Protein 6NOK (pdb70)

Nearest PDB structures (foldseek):
  6dke-assembly1_A  TM=9.779E-01  e=5.128E-57  Streptococcus pneumoniae
  3lup-assembly1_A  TM=9.659E-01  e=1.316E-41  Streptococcus agalactiae 2603V/R
  7scl-assembly1_A  TM=9.215E-01  e=1.596E-30  Staphylococcus aureus
  7sg3-assembly1_A  TM=8.809E-01  e=1.501E-29  Staphylococcus aureus
  6mh9-assembly1_A  TM=8.772E-01  e=8.058E-29  Staphylococcus aureus

Organism: Streptococcus pneumoniae (strain ATCC BAA-255 / R6) (NCBI:txid171101)

Solvent-accessible surface area: 12599 Å² total; per-residue (Å²): 174,35,133,14,94,9,0,0,0,0,0,37,5,9,88,24,35,78,82,0,106,156,58,62,50,31,55,48,2,60,3,22,0,61,8,63,57,107,113,36,21,64,75,134,80,6,44,35,158,74,0,18,135,60,18,77,156,23,100,111,38,2,102,35,57,84,3,48,59,67,116,0,52,117,26,0,49,57,9,64,122,116,44,33,50,36,0,0,0,0,2,12,0,44,22,20,11,39,0,32,127,48,0,56,141,1,35,138,86,15,160,66,11,70,13,12,9,38,34,1,39,2,8,7,3,0,0,2,12,0,0,10,10,0,5,53,2,12,83,119,36,22,60,14,66,42,1,66,95,46,1,58,64,1,21,80,122,19,9,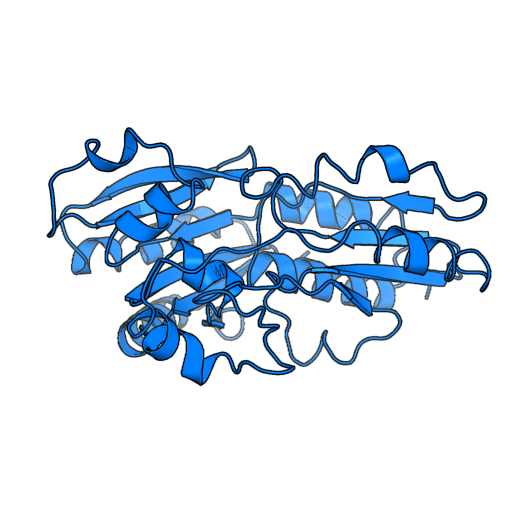6,6,6,9,2,66,70,26,54,33,1,26,129,13,57,73,6,80,121,50,12,50,67,60,24,52,54,154,78,10,22,4,0,0,44,12,19,126,122,0,59,14,72,53,99,53,92,6,148,59,78,174,126,0,3,85,63,0,2,58,2,0,67,126,48,13,83,103,45,103,15,57,0,3,0,1,23,0,87,14,87,155,43,0,62,74,0,56,84,67,0,65,121,102,60,31,35,113,33,9,38,64,3,60,11,14,0,14,25,0,3,24,8,3,45,17,0,4,1,0,0,17,0,6,67,74

InterPro domains:
  IPR003797 DegV [PF02645] (2-280)
  IPR003797 DegV [PS51482] (3-280)
  IPR003797 DegV [TIGR00762] (4-279)
  IPR043168 DegV, C-terminal domain [G3DSA:3.30.1180.10] (156-281)
  IPR050270 DegV domain-containing [PTHR33434] (1-281)

Secondary structure (DSSP, 8-state):
--S--EEEEEETTB---TTGGG-TTEEEE---EEETTEEE-BTTTB-GGGHHHHHHH-SS--EE----HHHHHHHHHHHHHTT--EEEEE-S-TTT-SHHHHHGGGGG-STT-EEE-------HHHHHHHHHHHHHHHHTT--HHHHHHHHHHHHHT-EEEEE-S-THHHHHHTSS-THHHHSS-SSS---EEEE-TTS-EEEEE--S-HHHHHHHHHHHHHHHTSSS-EEEEEEEES-HHHHHHHHHHHHHHT-GGGEEEEE--HHHHHHH-TTEEEEEEEE--

Foldseek 3Di:
DAPAQEAEEEEPLAAADPVLVPDPRYHYQFKWKAFQRDTDTDPPRDDQVCQQVSQVVTPDQIAIDDRDVVVVVVVLQVCLVVQGQEYEYQYAAVLQDVNLVVCVVVQPVRPRYHYDYDGLLHGYHLSNVLSVVLVVVVVVVDDPVVNVVVSVVQSQLKKKKKWFQDQVLQVVNPQDDPVVQVVADHRAKIFIWMRDNNSGIGTDGTHRHPVVVLVVQLVVCCVSPVPAQKQKEKEFAQAVVSSVVSQVVVVVVPNPPSYYYYYRGNNVCSRRPHPMIMIIMTHDD

Structure (mmCIF, N/CA/C/O backbone):
data_6NOK
#
_entry.id   6NOK
#
_cell.length_a   37.556
_cell.length_b   66.324
_cell.length_c   46.953
_cell.angle_alpha   90.00
_cell.angle_beta   95.75
_cell.angle_gamma   90.00
#
_symmetry.space_group_name_H-M   'P 1 21 1'
#
loop_
_entity.id
_entity.type
_entity.pdbx_description
1 polymer 'Fatty Acid Kinase (Fak) B1 protein'
2 non-polymer 'MYRISTIC ACID'
3 non-polymer 'SODIUM ION'
4 water water
#
loop_
_atom_site.group_PDB
_atom_site.id
_atom_site.type_symbol
_atom_site.label_atom_id
_atom_site.label_alt_id
_atom_site.label_comp_id
_atom_site.label_asym_id
_atom_site.label_entity_id
_atom_site.label_seq_id
_atom_site.pdbx_PDB_ins_code
_atom_site.Cartn_x
_atom_site.Cartn_y
_atom_site.Cartn_z
_atom_site.occupancy
_atom_site.B_iso_or_equiv
_atom_site.auth_seq_id
_atom_site.auth_comp_id
_atom_site.auth_asym_id
_atom_site.auth_atom_id
_atom_site.pdbx_PDB_model_num
ATOM 1 N N . ARG A 1 32 ? 12.473 16.898 -13.453 1.00 63.80 -2 ARG A N 1
ATOM 2 C CA . ARG A 1 32 ? 13.182 16.036 -12.499 1.00 63.06 -2 ARG A CA 1
ATOM 3 C C . ARG A 1 32 ? 14.706 15.975 -12.794 1.00 59.85 -2 ARG A C 1
ATOM 4 O O . ARG A 1 32 ? 15.164 16.300 -13.900 1.00 60.62 -2 ARG A O 1
ATOM 12 N N . ASP A 1 33 ? 15.485 15.564 -11.792 1.00 55.29 -1 ASP A N 1
ATOM 13 C CA . ASP A 1 33 ? 16.926 15.361 -11.968 1.00 50.55 -1 ASP A CA 1
ATOM 14 C C . ASP A 1 33 ? 17.203 14.235 -12.982 1.00 44.47 -1 ASP A C 1
ATOM 15 O O . ASP A 1 33 ? 16.458 13.240 -13.019 1.00 39.51 -1 ASP A O 1
ATOM 20 N N . PRO A 1 34 ? 18.238 14.374 -13.824 1.00 44.11 0 PRO A N 1
ATOM 21 C CA . PRO A 1 34 ? 18.571 13.348 -14.844 1.00 42.24 0 PRO A CA 1
ATOM 22 C C . PRO A 1 34 ? 19.261 12.087 -14.322 1.00 39.00 0 PRO A C 1
ATOM 23 O O . PRO A 1 34 ? 19.791 11.289 -15.107 1.00 41.62 0 PRO A O 1
ATOM 27 N N . MET A 1 35 ? 19.338 11.881 -13.033 1.00 33.32 1 MET A N 1
ATOM 28 C CA . MET A 1 35 ? 19.709 10.565 -12.586 1.00 27.95 1 MET A CA 1
ATOM 29 C C . MET A 1 35 ? 18.671 9.549 -13.047 1.00 23.29 1 MET A C 1
ATOM 30 O O . MET A 1 35 ? 17.526 9.870 -13.391 1.00 24.92 1 MET A O 1
ATOM 35 N N . LYS A 1 36 ? 19.075 8.301 -13.039 1.00 18.51 2 LYS A N 1
ATOM 36 C CA . LYS A 1 36 ? 18.187 7.222 -13.386 1.00 17.47 2 LYS A CA 1
ATOM 37 C C . LYS A 1 36 ? 18.177 6.369 -12.116 1.00 16.12 2 LYS A C 1
ATOM 38 O O . LYS A 1 36 ? 19.140 5.632 -11.827 1.00 16.48 2 LYS A O 1
ATOM 44 N N . LEU A 1 37 ? 17.137 6.586 -11.303 1.00 15.08 3 LEU A N 1
ATOM 45 C CA . LEU A 1 37 ? 17.112 6.145 -9.901 1.00 16.04 3 LEU A CA 1
ATOM 46 C C . LEU A 1 37 ? 16.249 4.919 -9.717 1.00 16.10 3 LEU A C 1
ATOM 47 O O . LEU A 1 37 ? 15.094 4.894 -10.175 1.00 16.64 3 LEU A O 1
ATOM 52 N N . ALA A 1 38 ? 16.755 3.951 -8.962 1.00 13.23 4 ALA A N 1
ATOM 53 C CA . ALA A 1 38 ? 15.943 2.836 -8.482 1.00 12.82 4 ALA A CA 1
ATOM 54 C C . ALA A 1 38 ? 15.786 2.951 -6.967 1.00 13.58 4 ALA A C 1
ATOM 55 O O . ALA A 1 38 ? 16.728 3.318 -6.259 1.00 13.50 4 ALA A O 1
ATOM 57 N N . VAL A 1 39 ? 14.591 2.652 -6.476 1.00 12.01 5 VAL A N 1
ATOM 58 C CA . VAL A 1 39 ? 14.300 2.711 -5.042 1.00 11.57 5 VAL A CA 1
ATOM 59 C C . VAL A 1 39 ? 13.966 1.298 -4.569 1.00 14.27 5 VAL A C 1
ATOM 60 O O . VAL A 1 39 ? 13.131 0.616 -5.189 1.00 13.69 5 VAL A O 1
ATOM 64 N N . PHE A 1 40 ? 14.620 0.852 -3.495 1.00 13.35 6 PHE A N 1
ATOM 65 C CA . PHE A 1 40 ? 14.308 -0.469 -2.928 1.00 11.30 6 PHE A CA 1
ATOM 66 C C . PHE A 1 40 ? 13.692 -0.350 -1.535 1.00 12.47 6 PHE A C 1
ATOM 67 O O . PHE A 1 40 ? 14.068 0.539 -0.757 1.00 11.22 6 PHE A O 1
ATOM 75 N N . THR A 1 41 ? 12.809 -1.317 -1.207 1.00 11.45 7 THR A N 1
ATOM 76 C CA . THR A 1 41 ? 12.388 -1.460 0.182 1.00 11.08 7 THR A CA 1
ATOM 77 C C . THR A 1 41 ? 12.127 -2.944 0.407 1.00 12.62 7 THR A C 1
ATOM 78 O O . THR A 1 41 ? 12.474 -3.795 -0.435 1.00 11.23 7 THR A O 1
ATOM 82 N N . ASP A 1 42 ? 11.594 -3.277 1.587 1.00 12.43 8 ASP A N 1
ATOM 83 C CA . ASP A 1 42 ? 11.192 -4.668 1.790 1.00 11.58 8 ASP A CA 1
ATOM 84 C C . ASP A 1 42 ? 9.730 -4.735 2.190 1.00 12.07 8 ASP A C 1
ATOM 85 O O . ASP A 1 42 ? 9.084 -3.704 2.435 1.00 13.28 8 ASP A O 1
ATOM 90 N N . SER A 1 43 ? 9.200 -5.960 2.269 1.00 12.46 9 SER A N 1
ATOM 91 C CA . SER A 1 43 ? 7.731 -6.027 2.462 1.00 13.93 9 SER A CA 1
ATOM 92 C C . SER A 1 43 ? 7.308 -5.835 3.916 1.00 12.53 9 SER A C 1
ATOM 93 O O . SER A 1 43 ? 6.111 -5.862 4.190 1.00 14.07 9 SER A O 1
ATOM 96 N N . SER A 1 44 ? 8.231 -5.539 4.797 1.00 11.60 10 SER A N 1
ATOM 97 C CA . SER A 1 44 ? 7.838 -5.117 6.134 1.00 10.98 10 SER A CA 1
ATOM 98 C C . SER A 1 44 ? 7.364 -3.674 6.075 1.00 12.65 10 SER A C 1
ATOM 99 O O . SER A 1 44 ? 6.651 -3.237 6.983 1.00 13.87 10 SER A O 1
ATOM 102 N N . ALA A 1 45 ? 7.707 -2.932 5.014 1.00 13.30 11 ALA A N 1
ATOM 103 C CA . ALA A 1 45 ? 7.143 -1.587 4.862 1.00 13.48 11 ALA A CA 1
ATOM 104 C C . ALA A 1 45 ? 5.639 -1.698 4.564 1.00 14.52 11 ALA A C 1
ATOM 105 O O . ALA A 1 45 ? 5.207 -2.529 3.788 1.00 14.98 11 ALA A O 1
ATOM 107 N N . TYR A 1 46 ? 4.815 -0.846 5.187 1.00 11.97 12 TYR A N 1
ATOM 108 C CA . TYR A 1 46 ? 3.410 -0.739 4.783 1.00 12.41 12 TYR A CA 1
ATOM 109 C C . TYR A 1 46 ? 3.324 0.337 3.714 1.00 13.65 12 TYR A C 1
ATOM 110 O O . TYR A 1 46 ? 3.534 1.513 4.003 1.00 14.45 12 TYR A O 1
ATOM 119 N N . LEU A 1 47 ? 3.043 -0.072 2.477 1.00 12.47 13 LEU A N 1
ATOM 120 C CA . LEU A 1 47 ? 3.099 0.841 1.363 1.00 14.06 13 LEU A CA 1
ATOM 121 C C . LEU A 1 47 ? 1.707 1.304 0.960 1.00 17.60 13 LEU A C 1
ATOM 122 O O . LEU A 1 47 ? 0.791 0.499 0.794 1.00 20.85 13 LEU A O 1
ATOM 127 N N . SER A 1 48 ? 1.589 2.605 0.731 1.00 19.39 14 SER A N 1
ATOM 128 C CA . SER A 1 48 ? 0.349 3.159 0.278 1.00 23.02 14 SER A CA 1
ATOM 129 C C . SER A 1 48 ? 0.081 2.771 -1.173 1.00 22.44 14 SER A C 1
ATOM 130 O O . SER A 1 48 ? 0.969 2.385 -1.953 1.00 18.95 14 SER A O 1
ATOM 133 N N . ALA A 1 49 ? -1.191 2.868 -1.534 1.00 23.49 15 ALA A N 1
ATOM 134 C CA . ALA A 1 49 ? -1.554 2.649 -2.919 1.00 27.07 15 ALA A CA 1
ATOM 135 C C . ALA A 1 49 ? -0.814 3.596 -3.857 1.00 24.87 15 ALA A C 1
ATOM 136 O O . ALA A 1 49 ? -0.436 3.195 -4.946 1.00 26.27 15 ALA A O 1
ATOM 138 N N . GLU A 1 50 ? -0.627 4.861 -3.456 1.00 29.04 16 GLU A N 1
ATOM 139 C CA . GLU A 1 50 ? 0.199 5.812 -4.226 1.00 29.63 16 GLU A CA 1
ATOM 140 C C . GLU A 1 50 ? 1.579 5.207 -4.567 1.00 23.34 16 GLU A C 1
ATOM 141 O O . GLU A 1 50 ? 2.028 5.187 -5.732 1.00 20.55 16 GLU A O 1
ATOM 147 N N . THR A 1 51 ? 2.245 4.727 -3.541 1.00 20.17 17 THR A N 1
ATOM 148 C CA . THR A 1 51 ? 3.641 4.301 -3.660 1.00 18.98 17 THR A CA 1
ATOM 149 C C . THR A 1 51 ? 3.758 3.039 -4.494 1.00 17.61 17 THR A C 1
ATOM 150 O O . THR A 1 51 ? 4.716 2.872 -5.257 1.00 17.82 17 THR A O 1
ATOM 154 N N . LEU A 1 52 ? 2.798 2.137 -4.331 1.00 19.60 18 LEU A N 1
ATOM 155 C CA . LEU A 1 52 ? 2.784 0.884 -5.055 1.00 22.47 18 LEU A CA 1
ATOM 156 C C . LEU A 1 52 ? 2.565 1.049 -6.553 1.00 24.77 18 LEU A C 1
ATOM 157 O O . LEU A 1 52 ? 2.686 0.071 -7.272 1.00 30.90 18 LEU A O 1
ATOM 162 N N A GLN A 1 53 ? 2.195 2.237 -7.025 0.61 23.46 19 GLN A N 1
ATOM 163 N N B GLN A 1 53 ? 2.218 2.229 -7.040 0.39 23.67 19 GLN A N 1
ATOM 164 C CA A GLN A 1 53 ? 2.114 2.548 -8.449 0.61 24.36 19 GLN A CA 1
ATOM 165 C CA B GLN A 1 53 ? 2.177 2.434 -8.478 0.39 24.42 19 GLN A CA 1
ATOM 166 C C A GLN A 1 53 ? 3.410 3.144 -9.014 0.61 23.52 19 GLN A C 1
ATOM 167 C C B GLN A 1 53 ? 3.307 3.336 -8.963 0.39 23.54 19 GLN A C 1
ATOM 168 O O A GLN A 1 53 ? 3.548 3.271 -10.238 0.61 23.67 19 GLN A O 1
ATOM 169 O O B GLN A 1 53 ? 3.226 3.882 -10.071 0.39 23.80 19 GLN A O 1
ATOM 180 N N . ARG A 1 54 ? 4.370 3.491 -8.174 1.00 22.33 20 ARG A N 1
ATOM 181 C CA . ARG A 1 54 ? 5.468 4.340 -8.604 1.00 18.67 20 ARG A CA 1
ATOM 182 C C . ARG A 1 54 ? 6.485 3.562 -9.431 1.00 19.89 20 ARG A C 1
ATOM 183 O O . ARG A 1 54 ? 6.716 2.362 -9.224 1.00 18.94 20 ARG A O 1
ATOM 191 N N . GLU A 1 55 ? 7.145 4.307 -10.307 1.00 20.27 21 GLU A N 1
ATOM 192 C CA . GLU A 1 55 ? 8.169 3.771 -11.209 1.00 20.79 21 GLU A CA 1
ATOM 193 C C . GLU A 1 55 ? 9.416 3.348 -10.448 1.00 18.86 21 GLU A C 1
ATOM 194 O O . GLU A 1 55 ? 9.786 3.951 -9.434 1.00 20.64 21 GLU A O 1
ATOM 200 N N . ASP A 1 56 ? 10.095 2.291 -10.965 1.00 15.26 22 ASP A N 1
ATOM 201 C CA . ASP A 1 56 ? 11.418 1.892 -10.478 1.00 16.80 22 ASP A CA 1
ATOM 202 C C . ASP A 1 56 ? 11.442 1.641 -8.984 1.00 17.02 22 ASP A C 1
ATOM 203 O O . ASP A 1 56 ? 12.457 1.871 -8.341 1.00 13.63 22 ASP A O 1
ATOM 208 N N . LEU A 1 57 ? 10.350 1.094 -8.456 1.00 14.30 23 LEU A N 1
ATOM 209 C CA . LEU A 1 57 ? 10.289 0.664 -7.066 1.00 12.42 23 LEU A CA 1
ATOM 210 C C . LEU A 1 57 ? 10.431 -0.854 -6.983 1.00 15.47 23 LEU A C 1
ATOM 211 O O . LEU A 1 57 ? 9.652 -1.597 -7.608 1.00 17.17 23 LEU A O 1
ATOM 216 N N . PHE A 1 58 ? 11.415 -1.313 -6.218 1.00 11.65 24 PHE A N 1
ATOM 217 C CA . PHE A 1 58 ? 11.633 -2.756 -6.058 1.00 15.07 24 PHE A CA 1
ATOM 218 C C . PHE A 1 58 ? 11.390 -3.128 -4.610 1.00 13.39 24 PHE A C 1
ATOM 219 O O . PHE A 1 58 ? 12.109 -2.673 -3.725 1.00 16.05 24 PHE A O 1
ATOM 227 N N . VAL A 1 59 ? 10.425 -4.018 -4.363 1.00 13.27 25 VAL A N 1
ATOM 228 C CA . VAL A 1 59 ? 10.122 -4.416 -3.000 1.00 11.85 25 VAL A CA 1
ATOM 229 C C . VAL A 1 59 ? 10.634 -5.852 -2.817 1.00 16.76 25 VAL A C 1
ATOM 230 O O . VAL A 1 59 ? 10.211 -6.758 -3.549 1.00 16.96 25 VAL A O 1
ATOM 234 N N . LEU A 1 60 ? 11.556 -6.063 -1.877 1.00 12.36 26 LEU A N 1
ATOM 235 C CA . LEU A 1 60 ? 12.083 -7.386 -1.619 1.00 13.69 26 LEU A CA 1
ATOM 236 C C . LEU A 1 60 ? 11.120 -8.079 -0.679 1.00 15.44 26 LEU A C 1
ATOM 237 O O . LEU A 1 60 ? 10.875 -7.573 0.415 1.00 15.55 26 LEU A O 1
ATOM 242 N N . ASP A 1 61 ? 10.606 -9.243 -1.070 1.00 15.18 27 ASP A N 1
ATOM 243 C CA . ASP A 1 61 ? 9.643 -9.886 -0.186 1.00 15.53 27 ASP A CA 1
ATOM 244 C C . ASP A 1 61 ? 10.346 -10.556 0.996 1.00 16.72 27 ASP A C 1
ATOM 245 O O . ASP A 1 61 ? 11.500 -10.989 0.911 1.00 20.07 27 ASP A O 1
ATOM 250 N N . ILE A 1 62 ? 9.645 -10.595 2.123 1.00 13.12 28 ILE A N 1
ATOM 251 C CA . ILE A 1 62 ? 10.093 -11.302 3.317 1.00 14.66 28 ILE A CA 1
ATOM 252 C C . ILE A 1 62 ? 9.232 -12.554 3.465 1.00 16.34 28 ILE A C 1
ATOM 253 O O . ILE A 1 62 ? 8.008 -12.454 3.689 1.00 17.65 28 ILE A O 1
ATOM 258 N N . PRO A 1 63 ? 9.800 -13.722 3.314 1.00 16.03 29 PRO A N 1
ATOM 259 C CA . PRO A 1 63 ? 8.986 -14.942 3.428 1.00 17.85 29 PRO A CA 1
ATOM 260 C C . PRO A 1 63 ? 8.730 -15.259 4.885 1.00 16.88 29 PRO A C 1
ATOM 261 O O . PRO A 1 63 ? 9.512 -14.927 5.768 1.00 15.71 29 PRO A O 1
ATOM 265 N N . VAL A 1 64 ? 7.611 -15.941 5.106 1.00 15.78 30 VAL A N 1
ATOM 266 C CA . VAL A 1 64 ? 7.198 -16.337 6.434 1.00 16.05 30 VAL A CA 1
ATOM 267 C C . VAL A 1 64 ? 6.987 -17.848 6.396 1.00 17.59 30 VAL A C 1
ATOM 268 O O . VAL A 1 64 ? 6.250 -18.337 5.557 1.00 19.28 30 VAL A O 1
ATOM 272 N N A ASN A 1 65 ? 7.759 -18.598 7.197 0.62 16.30 31 ASN A N 1
ATOM 273 N N B ASN A 1 65 ? 7.539 -18.535 7.361 0.38 16.26 31 ASN A N 1
ATOM 274 C CA A ASN A 1 65 ? 7.659 -20.050 7.259 0.62 16.16 31 ASN A CA 1
ATOM 275 C CA B ASN A 1 65 ? 7.649 -19.973 7.331 0.38 16.34 31 ASN A CA 1
ATOM 276 C C A ASN A 1 65 ? 6.604 -20.382 8.287 0.62 14.78 31 ASN A C 1
ATOM 277 C C B ASN A 1 65 ? 6.676 -20.530 8.352 0.38 16.59 31 ASN A C 1
ATOM 278 O O A ASN A 1 65 ? 6.709 -19.936 9.442 0.62 15.70 31 ASN A O 1
ATOM 279 O O B ASN A 1 65 ? 6.874 -20.356 9.560 0.38 16.78 31 ASN A O 1
ATOM 288 N N . ILE A 1 66 ? 5.601 -21.154 7.869 1.00 17.21 32 ILE A N 1
ATOM 289 C CA . ILE A 1 66 ? 4.539 -21.666 8.750 1.00 19.77 32 ILE A CA 1
ATOM 290 C C . ILE A 1 66 ? 4.447 -23.155 8.505 1.00 21.95 32 ILE A C 1
ATOM 291 O O . ILE A 1 66 ? 4.098 -23.594 7.386 1.00 21.01 32 ILE A O 1
ATOM 296 N N . ASP A 1 67 ? 4.836 -23.928 9.540 1.00 24.30 33 ASP A N 1
ATOM 297 C CA . ASP A 1 67 ? 4.739 -25.375 9.574 1.00 27.58 33 ASP A CA 1
ATOM 298 C C . ASP A 1 67 ? 5.455 -26.001 8.397 1.00 26.91 33 ASP A C 1
ATOM 299 O O . ASP A 1 67 ? 4.973 -26.972 7.815 1.00 26.00 33 ASP A O 1
ATOM 304 N N . GLY A 1 68 ? 6.617 -25.442 8.061 1.00 26.61 34 GLY A N 1
ATOM 305 C CA . GLY A 1 68 ? 7.488 -26.067 7.086 1.00 27.26 34 GLY A CA 1
ATOM 306 C C . GLY A 1 68 ? 7.263 -25.596 5.686 1.00 27.59 34 GLY A C 1
ATOM 307 O O . GLY A 1 68 ? 7.984 -26.051 4.775 1.00 27.41 34 GLY A O 1
ATOM 308 N N . GLU A 1 69 ? 6.279 -24.715 5.474 1.00 24.29 35 GLU A N 1
ATOM 309 C CA . GLU A 1 69 ? 5.979 -24.177 4.155 1.00 23.13 35 GLU A CA 1
ATOM 310 C C . GLU A 1 69 ? 6.291 -22.686 4.159 1.00 19.75 35 GLU A C 1
ATOM 311 O O . GLU A 1 69 ? 6.100 -22.003 5.169 1.00 18.04 35 GLU A O 1
ATOM 317 N N . GLU A 1 70 ? 6.791 -22.204 3.041 1.00 19.80 36 GLU A N 1
ATOM 318 C CA . GLU A 1 70 ? 7.180 -20.811 2.885 1.00 18.49 36 GLU A CA 1
ATOM 319 C C . GLU A 1 70 ? 6.050 -20.042 2.209 1.00 18.18 36 GLU A C 1
ATOM 320 O O . GLU A 1 70 ? 5.496 -20.491 1.195 1.00 22.00 36 GLU A O 1
ATOM 326 N N . TYR A 1 71 ? 5.684 -18.907 2.803 1.00 16.99 37 TYR A N 1
ATOM 327 C CA . TYR A 1 71 ? 4.624 -18.048 2.298 1.00 18.21 37 TYR A CA 1
ATOM 328 C C . TYR A 1 71 ? 5.182 -16.666 2.038 1.00 18.39 37 TYR A C 1
ATOM 329 O O . TYR A 1 71 ? 6.013 -16.171 2.791 1.00 18.36 37 TYR A O 1
ATOM 338 N N . VAL A 1 72 ? 4.670 -16.019 0.999 1.00 18.80 38 VAL A N 1
ATOM 339 C CA . VAL A 1 72 ? 4.958 -14.614 0.711 1.00 16.74 38 VAL A CA 1
ATOM 340 C C . VAL A 1 72 ? 3.631 -13.881 0.621 1.00 14.19 38 VAL A C 1
ATOM 341 O O . VAL A 1 72 ? 2.779 -14.236 -0.202 1.00 16.93 38 VAL A O 1
ATOM 345 N N . GLU A 1 73 ? 3.433 -12.882 1.493 1.00 16.33 39 GLU A N 1
ATOM 346 C CA . GLU A 1 73 ? 2.181 -12.154 1.449 1.00 18.99 39 GLU A CA 1
ATOM 347 C C . GLU A 1 73 ? 1.957 -11.491 0.094 1.00 19.97 39 GLU A C 1
ATOM 348 O O . GLU A 1 73 ? 2.869 -10.878 -0.497 1.00 20.01 39 GLU A O 1
ATOM 354 N N . GLY A 1 74 ? 0.728 -11.655 -0.413 1.00 19.65 40 GLY A N 1
ATOM 355 C CA . GLY A 1 74 ? 0.361 -11.124 -1.691 1.00 21.47 40 GLY A CA 1
ATOM 356 C C . GLY A 1 74 ? 0.613 -12.095 -2.817 1.00 25.65 40 GLY A C 1
ATOM 357 O O . GLY A 1 74 ? 0.148 -11.853 -3.945 1.00 29.57 40 GLY A O 1
ATOM 358 N N . ILE A 1 75 ? 1.323 -13.189 -2.550 1.00 24.74 41 ILE A N 1
ATOM 359 C CA . ILE A 1 75 ? 1.488 -14.239 -3.555 1.00 23.97 41 ILE A CA 1
ATOM 360 C C . ILE A 1 75 ? 0.624 -15.428 -3.177 1.00 24.52 41 ILE A C 1
ATOM 361 O O . ILE A 1 75 ? -0.307 -15.807 -3.911 1.00 26.13 41 ILE A O 1
ATOM 366 N N . ASN A 1 76 ? 0.972 -16.081 -2.064 1.00 22.35 42 ASN A N 1
ATOM 367 C CA . ASN A 1 76 ? 0.229 -17.255 -1.616 1.00 22.88 42 ASN A CA 1
ATOM 368 C C . ASN A 1 76 ? -0.234 -17.136 -0.170 1.00 20.06 42 ASN A C 1
ATOM 369 O O . ASN A 1 76 ? -0.489 -18.147 0.493 1.00 19.66 42 ASN A O 1
ATOM 374 N N . LEU A 1 77 ? -0.349 -15.928 0.328 1.00 19.58 43 LEU A N 1
ATOM 375 C CA . LEU A 1 77 ? -0.810 -15.694 1.689 1.00 20.47 43 LEU A CA 1
ATOM 376 C C . LEU A 1 77 ? -1.448 -14.315 1.668 1.00 22.61 43 LEU A C 1
ATOM 377 O O . LEU A 1 77 ? -0.805 -13.365 1.241 1.00 21.22 43 LEU A O 1
ATOM 382 N N . SER A 1 78 ? -2.679 -14.193 2.118 1.00 22.06 44 SER A N 1
ATOM 383 C CA . SER A 1 78 ? -3.256 -12.868 2.257 1.00 25.08 44 SER A CA 1
ATOM 384 C C . SER A 1 78 ? -3.078 -12.393 3.688 1.00 22.17 44 SER A C 1
ATOM 385 O O . SER A 1 78 ? -3.101 -13.178 4.649 1.00 22.61 44 SER A O 1
ATOM 388 N N . ALA A 1 79 ? -2.929 -11.078 3.849 1.00 20.04 45 ALA A N 1
ATOM 389 C CA . ALA A 1 79 ? -2.855 -10.559 5.195 1.00 21.21 45 ALA A CA 1
ATOM 390 C C . ALA A 1 79 ? -4.111 -10.887 6.005 1.00 19.23 45 ALA A C 1
ATOM 391 O O . ALA A 1 79 ? -4.004 -11.105 7.191 1.00 21.25 45 ALA A O 1
ATOM 393 N N . GLU A 1 80 ? -5.272 -11.039 5.364 1.00 20.01 46 GLU A N 1
ATOM 394 C CA . GLU A 1 80 ? -6.471 -11.273 6.157 1.00 23.82 46 GLU A CA 1
ATOM 395 C C . GLU A 1 80 ? -6.575 -12.702 6.650 1.00 19.50 46 GLU A C 1
ATOM 396 O O . GLU A 1 80 ? -7.436 -12.981 7.470 1.00 19.09 46 GLU A O 1
ATOM 402 N N . GLU A 1 81 ? -5.771 -13.634 6.143 1.00 16.88 47 GLU A N 1
ATOM 403 C CA . GLU A 1 81 ? -5.858 -14.983 6.708 1.00 17.66 47 GLU A CA 1
ATOM 404 C C . GLU A 1 81 ? -4.772 -15.232 7.757 1.00 16.36 47 GLU A C 1
ATOM 405 O O . GLU A 1 81 ? -4.842 -16.239 8.467 1.00 16.99 47 GLU A O 1
ATOM 411 N N . PHE A 1 82 ? -3.836 -14.276 7.950 1.00 17.35 48 PHE A N 1
ATOM 412 C CA . PHE A 1 82 ? -2.599 -14.607 8.635 1.00 14.23 48 PHE A CA 1
ATOM 413 C C . PHE A 1 82 ? -2.848 -14.953 10.115 1.00 14.51 48 PHE A C 1
ATOM 414 O O . PHE A 1 82 ? -2.288 -15.926 10.626 1.00 14.63 48 PHE A O 1
ATOM 422 N N . TYR A 1 83 ? -3.609 -14.125 10.843 1.00 14.50 49 TYR A N 1
ATOM 423 C CA . TYR A 1 83 ? -3.648 -14.380 12.290 1.00 14.70 49 TYR A CA 1
ATOM 424 C C . TYR A 1 83 ? -4.294 -15.715 12.595 1.00 17.76 49 TYR A C 1
ATOM 425 O O . TYR A 1 83 ? -3.839 -16.438 13.485 1.00 16.90 49 TYR A O 1
ATOM 434 N N . GLN A 1 84 ? -5.377 -16.051 11.918 1.00 15.98 50 GLN A N 1
ATOM 435 C CA . GLN A 1 84 ? -5.968 -17.335 12.208 1.00 17.47 50 GLN A CA 1
ATOM 436 C C . GLN A 1 84 ? -5.067 -18.457 11.723 1.00 16.81 50 GLN A C 1
ATOM 437 O O . GLN A 1 84 ? -5.019 -19.537 12.324 1.00 17.33 50 GLN A O 1
ATOM 443 N N . LYS A 1 85 ? -4.385 -18.246 10.589 1.00 16.38 51 LYS A N 1
ATOM 444 C CA . LYS A 1 85 ? -3.482 -19.290 10.139 1.00 20.00 51 LYS A CA 1
ATOM 445 C C . LYS A 1 85 ? -2.376 -19.531 11.163 1.00 17.90 51 LYS A C 1
ATOM 446 O O . LYS A 1 85 ? -2.021 -20.695 11.451 1.00 17.98 51 LYS A O 1
ATOM 452 N N . MET A 1 86 ? -1.862 -18.457 11.746 1.00 16.80 52 MET A N 1
ATOM 453 C CA . MET A 1 86 ? -0.826 -18.600 12.754 1.00 18.05 52 MET A CA 1
ATOM 454 C C . MET A 1 86 ? -1.383 -19.318 13.969 1.00 18.89 52 MET A C 1
ATOM 455 O O . MET A 1 86 ? -0.722 -20.190 14.533 1.00 18.54 52 MET A O 1
ATOM 460 N N . ALA A 1 87 ? -2.635 -19.012 14.358 1.00 17.80 53 ALA A N 1
ATOM 461 C CA . ALA A 1 87 ? -3.250 -19.667 15.526 1.00 20.38 53 ALA A CA 1
ATOM 462 C C . ALA A 1 87 ? -3.465 -21.178 15.326 1.00 21.64 53 ALA A C 1
ATOM 463 O O . ALA A 1 87 ? -3.575 -21.939 16.302 1.00 21.98 53 ALA A O 1
ATOM 465 N N A GLN A 1 88 ? -3.573 -21.612 14.079 0.48 21.57 54 GLN A N 1
ATOM 466 N N B GLN A 1 88 ? -3.615 -21.616 14.082 0.52 21.53 54 GLN A N 1
ATOM 467 C CA A GLN A 1 88 ? -3.751 -23.017 13.766 0.48 23.63 54 GLN A CA 1
ATOM 468 C CA B GLN A 1 88 ? -3.788 -23.029 13.795 0.52 23.68 54 GLN A CA 1
ATOM 469 C C A GLN A 1 88 ? -2.418 -23.747 13.668 0.48 22.90 54 GLN A C 1
ATOM 470 C C B GLN A 1 88 ? -2.457 -23.729 13.500 0.52 22.95 54 GLN A C 1
ATOM 471 O O A GLN A 1 88 ? -2.384 -24.983 13.767 0.48 23.72 54 GLN A O 1
ATOM 472 O O B GLN A 1 88 ? -2.463 -24.950 13.278 0.52 23.81 54 GLN A O 1
ATOM 483 N N . ALA A 1 89 ? -1.333 -22.997 13.530 1.00 22.45 55 ALA A N 1
ATOM 484 C CA . ALA A 1 89 ? 0.001 -23.541 13.254 1.00 23.70 55 ALA A CA 1
ATOM 485 C C . ALA A 1 89 ? 0.510 -24.384 14.414 1.00 27.61 55 ALA A C 1
ATOM 486 O O . ALA A 1 89 ? 0.125 -24.193 15.580 1.00 27.46 55 ALA A O 1
ATOM 488 N N . SER A 1 90 ? 1.407 -25.318 14.092 1.00 27.14 56 SER A N 1
ATOM 489 C CA . SER A 1 90 ? 1.920 -26.229 15.117 1.00 30.04 56 SER A CA 1
ATOM 490 C C . SER A 1 90 ? 3.197 -25.732 15.773 1.00 31.48 56 SER A C 1
ATOM 491 O O . SER A 1 90 ? 3.608 -26.301 16.781 1.00 32.89 56 SER A O 1
ATOM 494 N N . GLU A 1 91 ? 3.847 -24.708 15.214 1.00 28.80 57 GLU A N 1
ATOM 495 C CA . GLU A 1 91 ? 4.900 -23.963 15.897 1.00 29.42 57 GLU A CA 1
ATOM 496 C C . GLU A 1 91 ? 4.786 -22.518 15.461 1.00 23.29 57 GLU A C 1
ATOM 497 O O . GLU A 1 91 ? 4.141 -22.201 14.462 1.00 19.05 57 GLU A O 1
ATOM 503 N N . LEU A 1 92 ? 5.388 -21.651 16.230 1.00 25.38 58 LEU A N 1
ATOM 504 C CA . LEU A 1 92 ? 5.403 -20.244 15.888 1.00 23.75 58 LEU A CA 1
ATOM 505 C C . LEU A 1 92 ? 5.971 -20.020 14.485 1.00 21.15 58 LEU A C 1
ATOM 506 O O . LEU A 1 92 ? 7.042 -20.555 14.182 1.00 19.82 58 LEU A O 1
ATOM 511 N N . PRO A 1 93 ? 5.324 -19.214 13.623 1.00 19.40 59 PRO A N 1
ATOM 512 C CA . PRO A 1 93 ? 5.962 -18.851 12.329 1.00 16.76 59 PRO A CA 1
ATOM 513 C C . PRO A 1 93 ? 7.284 -18.146 12.556 1.00 15.99 59 PRO A C 1
ATOM 514 O O . PRO A 1 93 ? 7.537 -17.557 13.614 1.00 17.37 59 PRO A O 1
ATOM 518 N N . LYS A 1 94 ? 8.117 -18.207 11.517 1.00 17.36 60 LYS A N 1
ATOM 519 C CA . LYS A 1 94 ? 9.452 -17.627 11.507 1.00 17.17 60 LYS A CA 1
ATOM 520 C C . LYS A 1 94 ? 9.569 -16.805 10.239 1.00 15.84 60 LYS A C 1
ATOM 521 O O . LYS A 1 94 ? 9.354 -17.321 9.130 1.00 17.97 60 LYS A O 1
ATOM 527 N N . THR A 1 95 ? 10.018 -15.585 10.392 1.00 16.19 61 THR A N 1
ATOM 528 C CA . THR A 1 95 ? 10.349 -14.782 9.222 1.00 12.99 61 THR A CA 1
ATOM 529 C C . THR A 1 95 ? 11.797 -15.013 8.782 1.00 16.23 61 THR A C 1
ATOM 530 O O . THR A 1 95 ? 12.646 -15.472 9.554 1.00 16.52 61 THR A O 1
ATOM 534 N N . SER A 1 96 ? 12.046 -14.734 7.499 1.00 16.84 62 SER A N 1
ATOM 535 C CA . SER A 1 96 ? 13.387 -14.730 6.927 1.00 18.49 62 SER A CA 1
ATOM 536 C C . SER A 1 96 ? 13.738 -13.310 6.515 1.00 18.45 62 SER A C 1
ATOM 537 O O . SER A 1 96 ? 12.876 -12.484 6.250 1.00 18.65 62 SER A O 1
ATOM 540 N N . GLN A 1 97 ? 15.024 -13.050 6.398 1.00 18.04 63 GLN A N 1
ATOM 541 C CA . GLN A 1 97 ? 15.458 -11.749 5.860 1.00 16.21 63 GLN A CA 1
ATOM 542 C C . GLN A 1 97 ? 15.010 -11.575 4.403 1.00 15.50 63 GLN A C 1
ATOM 543 O O . GLN A 1 97 ? 14.861 -12.555 3.670 1.00 18.47 63 GLN A O 1
ATOM 549 N N . PRO A 1 98 ? 14.817 -10.337 3.945 1.00 12.06 64 PRO A N 1
ATOM 550 C CA . PRO A 1 98 ? 14.770 -10.067 2.507 1.00 15.31 64 PRO A CA 1
ATOM 551 C C . PRO A 1 98 ? 15.973 -10.721 1.843 1.00 15.04 64 PRO A C 1
ATOM 552 O O . PRO A 1 98 ? 17.007 -10.882 2.461 1.00 13.09 64 PRO A O 1
ATOM 556 N N . SER A 1 99 ? 15.856 -11.071 0.557 1.00 14.56 65 SER A N 1
ATOM 557 C CA . SER A 1 99 ? 16.895 -11.883 -0.074 1.00 14.80 65 SER A CA 1
ATOM 558 C C . SER A 1 99 ? 18.047 -11.012 -0.574 1.00 12.74 65 SER A C 1
ATOM 559 O O . SER A 1 99 ? 17.864 -10.200 -1.504 1.00 15.09 65 SER A O 1
ATOM 562 N N . ILE A 1 100 ? 19.225 -11.189 0.007 1.00 13.40 66 ILE A N 1
ATOM 563 C CA . ILE A 1 100 ? 20.381 -10.415 -0.445 1.00 14.24 66 ILE A CA 1
ATOM 564 C C . ILE A 1 100 ? 20.814 -10.870 -1.837 1.00 13.51 66 ILE A C 1
ATOM 565 O O . ILE A 1 100 ? 21.400 -10.072 -2.613 1.00 15.43 66 ILE A O 1
ATOM 570 N N . ALA A 1 101 ? 20.558 -12.145 -2.180 1.00 13.91 67 ALA A N 1
ATOM 571 C CA . ALA A 1 101 ? 20.845 -12.642 -3.534 1.00 17.34 67 ALA A CA 1
ATOM 572 C C . ALA A 1 101 ? 20.026 -11.891 -4.568 1.00 15.61 67 ALA A C 1
ATOM 573 O O . ALA A 1 101 ? 20.535 -11.516 -5.640 1.00 17.41 67 ALA A O 1
ATOM 575 N N A LYS A 1 102 ? 18.729 -11.747 -4.301 0.48 15.61 68 LYS A N 1
ATOM 576 N N B LYS A 1 102 ? 18.738 -11.691 -4.294 0.52 15.68 68 LYS A N 1
ATOM 577 C CA A LYS A 1 102 ? 17.864 -10.966 -5.180 0.48 16.69 68 LYS A CA 1
ATOM 578 C CA B LYS A 1 102 ? 17.898 -10.958 -5.241 0.52 16.79 68 LYS A CA 1
ATOM 579 C C A LYS A 1 102 ? 18.364 -9.541 -5.303 0.48 16.24 68 LYS A C 1
ATOM 580 C C B LYS A 1 102 ? 18.262 -9.487 -5.294 0.52 16.19 68 LYS A C 1
ATOM 581 O O A LYS A 1 102 ? 18.476 -9.010 -6.415 0.48 15.17 68 LYS A O 1
ATOM 582 O O B LYS A 1 102 ? 18.189 -8.879 -6.366 0.52 14.85 68 LYS A O 1
ATOM 593 N N . LEU A 1 103 ? 18.654 -8.906 -4.165 1.00 15.24 69 LEU A N 1
ATOM 594 C CA . LEU A 1 103 ? 19.141 -7.530 -4.194 1.00 15.09 69 LEU A CA 1
ATOM 595 C C . LEU A 1 103 ? 20.362 -7.432 -5.094 1.00 16.69 69 LEU A C 1
ATOM 596 O O . LEU A 1 103 ? 20.443 -6.540 -5.949 1.00 13.30 69 LEU A O 1
ATOM 601 N N . ASP A 1 104 ? 21.302 -8.377 -4.948 1.00 15.28 70 ASP A N 1
ATOM 602 C CA . ASP A 1 104 ? 22.510 -8.351 -5.785 1.00 17.13 70 ASP A CA 1
ATOM 603 C C . ASP A 1 104 ? 22.161 -8.511 -7.261 1.00 16.98 70 ASP A C 1
ATOM 604 O O . ASP A 1 104 ? 22.713 -7.804 -8.124 1.00 18.13 70 ASP A O 1
ATOM 609 N N . GLU A 1 105 ? 21.271 -9.459 -7.590 1.00 18.17 71 GLU A N 1
ATOM 610 C CA . GLU A 1 105 ? 20.946 -9.665 -9.006 1.00 18.22 71 GLU A CA 1
ATOM 611 C C . GLU A 1 105 ? 20.255 -8.440 -9.603 1.00 17.68 71 GLU A C 1
ATOM 612 O O . GLU A 1 105 ? 20.473 -8.097 -10.793 1.00 16.85 71 GLU A O 1
ATOM 618 N N . ILE A 1 106 ? 19.362 -7.826 -8.828 1.00 15.26 72 ILE A N 1
ATOM 619 C CA . ILE A 1 106 ? 18.671 -6.644 -9.339 1.00 15.05 72 ILE A CA 1
ATOM 620 C C . ILE A 1 106 ? 19.660 -5.501 -9.529 1.00 15.47 72 ILE A C 1
ATOM 621 O O . ILE A 1 106 ? 19.670 -4.839 -10.578 1.00 15.64 72 ILE A O 1
ATOM 626 N N . LEU A 1 107 ? 20.508 -5.243 -8.522 1.00 15.27 73 LEU A N 1
ATOM 627 C CA . LEU A 1 107 ? 21.491 -4.177 -8.683 1.00 15.72 73 LEU A CA 1
ATOM 628 C C . LEU A 1 107 ? 22.364 -4.436 -9.906 1.00 16.19 73 LEU A C 1
ATOM 629 O O . LEU A 1 107 ? 22.647 -3.503 -10.671 1.00 17.60 73 LEU A O 1
ATOM 634 N N . THR A 1 108 ? 22.852 -5.684 -10.078 1.00 15.31 74 THR A N 1
ATOM 635 C CA . THR A 1 108 ? 23.688 -5.972 -11.265 1.00 17.52 74 THR A CA 1
ATOM 636 C C . THR A 1 108 ? 22.956 -5.622 -12.545 1.00 18.11 74 THR A C 1
ATOM 637 O O . T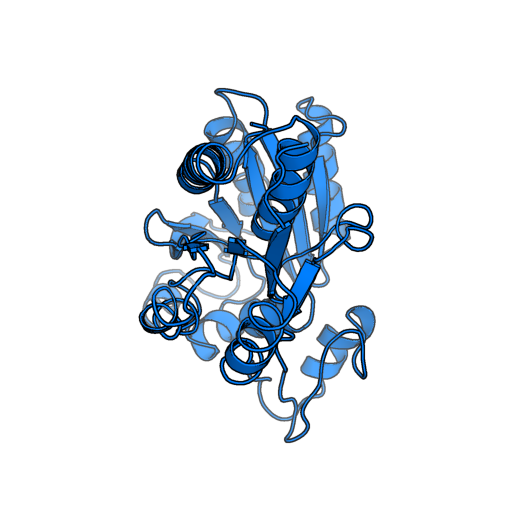HR A 1 108 ? 23.522 -4.984 -13.446 1.00 19.47 74 THR A O 1
ATOM 641 N N A SER A 1 109 ? 21.682 -6.027 -12.623 0.59 17.60 75 SER A N 1
ATOM 642 N N B SER A 1 109 ? 21.673 -5.977 -12.618 0.41 17.71 75 SER A N 1
ATOM 643 C CA A SER A 1 109 ? 20.829 -5.759 -13.776 0.59 18.84 75 SER A CA 1
ATOM 644 C CA B SER A 1 109 ? 20.881 -5.737 -13.818 0.41 18.86 75 SER A CA 1
ATOM 645 C C A SER A 1 109 ? 20.633 -4.262 -14.004 0.59 18.23 75 SER A C 1
ATOM 646 C C B SER A 1 109 ? 20.574 -4.255 -14.021 0.41 18.23 75 SER A C 1
ATOM 647 O O A SER A 1 109 ? 20.828 -3.772 -15.125 0.59 19.88 75 SER A O 1
ATOM 648 O O B SER A 1 109 ? 20.646 -3.765 -15.152 0.41 19.66 75 SER A O 1
ATOM 653 N N . LEU A 1 110 ? 20.256 -3.523 -12.945 1.00 15.80 76 LEU A N 1
ATOM 654 C CA . LEU A 1 110 ? 20.058 -2.055 -13.058 1.00 15.84 76 LEU A CA 1
ATOM 655 C C . LEU A 1 110 ? 21.333 -1.370 -13.557 1.00 16.96 76 LEU A C 1
ATOM 656 O O . LEU A 1 110 ? 21.291 -0.507 -14.434 1.00 17.12 76 LEU A O 1
ATOM 661 N N . LYS A 1 111 ? 22.493 -1.772 -13.033 1.00 18.51 77 LYS A N 1
ATOM 662 C CA . LYS A 1 111 ? 23.748 -1.245 -13.556 1.00 19.95 77 LYS A CA 1
ATOM 663 C C . LYS A 1 111 ? 23.876 -1.494 -15.053 1.00 17.42 77 LYS A C 1
ATOM 664 O O . LYS A 1 111 ? 24.284 -0.606 -15.826 1.00 19.25 77 LYS A O 1
ATOM 670 N N . GLU A 1 112 ? 23.601 -2.715 -15.474 1.00 17.64 78 GLU A N 1
ATOM 671 C CA . GLU A 1 112 ? 23.708 -3.047 -16.896 1.00 20.06 78 GLU A CA 1
ATOM 672 C C . GLU A 1 112 ? 22.661 -2.326 -17.744 1.00 19.25 78 GLU A C 1
ATOM 673 O O . GLU A 1 112 ? 22.892 -2.117 -18.945 1.00 20.07 78 GLU A O 1
ATOM 679 N N . GLN A 1 113 ? 21.556 -1.868 -17.147 1.00 17.88 79 GLN A N 1
ATOM 680 C CA . GLN A 1 113 ? 20.551 -1.125 -17.883 1.00 18.29 79 GLN A CA 1
ATOM 681 C C . GLN A 1 113 ? 20.722 0.385 -17.743 1.00 21.09 79 GLN A C 1
ATOM 682 O O . GLN A 1 113 ? 19.810 1.151 -18.100 1.00 21.96 79 GLN A O 1
ATOM 688 N N . GLY A 1 114 ? 21.857 0.844 -17.246 1.00 17.94 80 GLY A N 1
ATOM 689 C CA . GLY A 1 114 ? 22.118 2.266 -17.281 1.00 18.07 80 GLY A CA 1
ATOM 690 C C . GLY A 1 114 ? 21.570 3.070 -16.129 1.00 19.70 80 GLY A C 1
ATOM 691 O O . GLY A 1 114 ? 21.676 4.299 -16.155 1.00 17.91 80 GLY A O 1
ATOM 692 N N . TYR A 1 115 ? 21.043 2.424 -15.082 1.00 18.75 81 TYR A N 1
ATOM 693 C CA . TYR A 1 115 ? 20.665 3.174 -13.880 1.00 16.88 81 TYR A CA 1
ATOM 694 C C . TYR A 1 115 ? 21.913 3.779 -13.241 1.00 18.89 81 TYR A C 1
ATOM 695 O O . TYR A 1 115 ? 23.022 3.229 -13.321 1.00 17.40 81 TYR A O 1
ATOM 704 N N . THR A 1 116 ? 21.732 4.939 -12.612 1.00 15.85 82 THR A N 1
ATOM 705 C CA . THR A 1 116 ? 22.868 5.663 -12.059 1.00 17.19 82 THR A CA 1
ATOM 706 C C . THR A 1 116 ? 22.851 5.704 -10.552 1.00 15.70 82 THR A C 1
ATOM 707 O O . THR A 1 116 ? 23.905 5.886 -9.953 1.00 15.60 82 THR A O 1
ATOM 711 N N . HIS A 1 117 ? 21.683 5.545 -9.930 1.00 14.99 83 HIS A N 1
ATOM 712 C CA . HIS A 1 117 ? 21.570 5.655 -8.472 1.00 14.31 83 HIS A CA 1
ATOM 713 C C . HIS A 1 117 ? 20.602 4.610 -7.921 1.00 15.05 83 HIS A C 1
ATOM 714 O O . HIS A 1 117 ? 19.612 4.253 -8.572 1.00 15.97 83 HIS A O 1
ATOM 721 N N . ALA A 1 118 ? 20.871 4.137 -6.694 1.00 13.33 84 ALA A N 1
ATOM 722 C CA . ALA A 1 118 ? 19.925 3.229 -6.043 1.00 12.79 84 ALA A CA 1
ATOM 723 C C . ALA A 1 118 ? 19.867 3.617 -4.593 1.00 13.49 84 ALA A C 1
ATOM 724 O O . ALA A 1 118 ? 20.910 3.792 -3.961 1.00 13.37 84 ALA A O 1
ATOM 726 N N . LEU A 1 119 ? 18.672 3.756 -4.093 1.00 12.07 85 LEU A N 1
ATOM 727 C CA . LEU A 1 119 ? 18.410 4.045 -2.694 1.00 12.50 85 LEU A CA 1
ATOM 728 C C . LEU A 1 119 ? 17.681 2.847 -2.109 1.00 12.37 85 LEU A C 1
ATOM 729 O O . LEU A 1 119 ? 16.630 2.446 -2.638 1.00 15.20 85 LEU A O 1
ATOM 734 N N . GLY A 1 120 ? 18.188 2.340 -0.982 1.00 12.44 86 GLY A N 1
ATOM 735 C CA . GLY A 1 120 ? 17.538 1.200 -0.319 1.00 11.79 86 GLY A CA 1
ATOM 736 C C . GLY A 1 120 ? 17.072 1.603 1.080 1.00 13.06 86 GLY A C 1
ATOM 737 O O . GLY A 1 120 ? 17.878 2.092 1.879 1.00 12.79 86 GLY A O 1
ATOM 738 N N . LEU A 1 121 ? 15.778 1.484 1.342 1.00 12.13 87 LEU A N 1
ATOM 739 C CA . LEU A 1 121 ? 15.180 1.870 2.619 1.00 11.82 87 LEU A CA 1
ATOM 740 C C . LEU A 1 121 ? 14.605 0.589 3.216 1.00 10.23 87 LEU A C 1
ATOM 741 O O . LEU A 1 121 ? 13.476 0.195 2.864 1.00 11.88 87 LEU A O 1
ATOM 746 N N . PHE A 1 122 ? 15.363 -0.053 4.094 1.00 11.09 88 PHE A N 1
ATOM 747 C CA . PHE A 1 122 ? 14.952 -1.355 4.627 1.00 12.51 88 PHE A CA 1
ATOM 748 C C . PHE A 1 122 ? 14.648 -1.293 6.125 1.00 10.88 88 PHE A C 1
ATOM 749 O O . PHE A 1 122 ? 14.983 -0.330 6.862 1.00 14.74 88 PHE A O 1
ATOM 757 N N . LEU A 1 123 ? 14.057 -2.371 6.608 1.00 11.62 89 LEU A N 1
ATOM 758 C CA . LEU A 1 123 ? 13.723 -2.396 8.027 1.00 11.61 89 LEU A CA 1
ATOM 759 C C . LEU A 1 123 ? 14.941 -2.185 8.943 1.00 13.30 89 LEU A C 1
ATOM 760 O O . LEU A 1 123 ? 16.090 -2.479 8.618 1.00 12.69 89 LEU A O 1
ATOM 765 N N . SER A 1 124 ? 14.665 -1.663 10.149 1.00 11.45 90 SER A N 1
ATOM 766 C CA . SER A 1 124 ? 15.705 -1.303 11.110 1.00 12.04 90 SER A CA 1
ATOM 767 C C . SER A 1 124 ? 16.762 -2.376 11.315 1.00 12.93 90 SER A C 1
ATOM 768 O O . SER A 1 124 ? 16.461 -3.581 11.476 1.00 12.45 90 SER A O 1
ATOM 771 N N . SER A 1 125 ? 18.003 -1.933 11.398 1.00 11.18 91 SER A N 1
ATOM 772 C CA . SER A 1 125 ? 19.082 -2.806 11.898 1.00 12.17 91 SER A CA 1
ATOM 773 C C . SER A 1 125 ? 18.789 -3.400 13.265 1.00 14.35 91 SER A C 1
ATOM 774 O O . SER A 1 125 ? 19.358 -4.452 13.588 1.00 14.41 91 SER A O 1
ATOM 777 N N . GLY A 1 126 ? 17.902 -2.765 14.047 1.00 12.60 92 GLY A N 1
ATOM 778 C CA . GLY A 1 126 ? 17.630 -3.306 15.366 1.00 13.20 92 GLY A CA 1
ATOM 779 C C . GLY A 1 126 ? 16.663 -4.454 15.340 1.00 14.00 92 GLY A C 1
ATOM 780 O O . GLY A 1 126 ? 16.466 -5.090 16.389 1.00 16.70 92 GLY A O 1
ATOM 781 N N . ILE A 1 127 ? 16.001 -4.734 14.203 1.00 13.69 93 ILE A N 1
ATOM 782 C CA . ILE A 1 127 ? 15.086 -5.870 14.162 1.00 11.31 93 ILE A CA 1
ATOM 783 C C . ILE A 1 127 ? 15.432 -6.911 13.104 1.00 15.70 93 ILE A C 1
ATOM 784 O O . ILE A 1 127 ? 14.699 -7.886 12.956 1.00 15.85 93 ILE A O 1
ATOM 789 N N . SER A 1 128 ? 16.529 -6.745 12.386 1.00 15.48 94 SER A N 1
ATOM 790 C CA . SER A 1 128 ? 16.872 -7.734 11.364 1.00 14.44 94 SER A CA 1
ATOM 791 C C . SER A 1 128 ? 18.348 -7.552 11.038 1.00 14.00 94 SER A C 1
ATOM 792 O O . SER A 1 128 ? 18.835 -6.432 11.086 1.00 15.47 94 SER A O 1
ATOM 795 N N . GLY A 1 129 ? 19.053 -8.661 10.751 1.00 13.55 95 GLY A N 1
ATOM 796 C CA . GLY A 1 129 ? 20.438 -8.549 10.346 1.00 13.12 95 GLY A CA 1
ATOM 797 C C . GLY A 1 129 ? 20.618 -8.128 8.900 1.00 12.33 95 GLY A C 1
ATOM 798 O O . GLY A 1 129 ? 21.756 -8.040 8.420 1.00 12.69 95 GLY A O 1
ATOM 799 N N . PHE A 1 130 ? 19.526 -7.897 8.206 1.00 12.61 96 PHE A N 1
ATOM 800 C CA . PHE A 1 130 ? 19.614 -7.579 6.778 1.00 12.64 96 PHE A CA 1
ATOM 801 C C . PHE A 1 130 ? 20.417 -6.284 6.539 1.00 13.75 96 PHE A C 1
ATOM 802 O O . PHE A 1 130 ? 21.285 -6.230 5.668 1.00 13.22 96 PHE A O 1
ATOM 810 N N . TYR A 1 131 ? 20.148 -5.224 7.314 1.00 12.64 97 TYR A N 1
ATOM 811 C CA . TYR A 1 131 ? 20.854 -3.941 7.106 1.00 13.02 97 TYR A CA 1
ATOM 812 C C . TYR A 1 131 ? 22.365 -4.096 7.185 1.00 13.24 97 TYR A C 1
ATOM 813 O O . TYR A 1 131 ? 23.095 -3.631 6.286 1.00 14.22 97 TYR A O 1
ATOM 822 N N . GLN A 1 132 ? 22.877 -4.754 8.250 1.00 14.49 98 GLN A N 1
ATOM 823 C CA . GLN A 1 132 ? 24.325 -4.911 8.345 1.00 14.62 98 GLN A CA 1
ATOM 824 C C . GLN A 1 132 ? 24.879 -5.758 7.194 1.00 16.99 98 GLN A C 1
ATOM 825 O O . GLN A 1 132 ? 25.999 -5.504 6.688 1.00 17.82 98 GLN A O 1
ATOM 831 N N A SER A 1 133 ? 24.096 -6.727 6.730 0.58 17.94 99 SER A N 1
ATOM 832 N N B SER A 1 133 ? 24.084 -6.711 6.728 0.42 17.76 99 SER A N 1
ATOM 833 C CA A SER A 1 133 ? 24.590 -7.649 5.714 0.58 17.53 99 SER A CA 1
ATOM 834 C CA B SER A 1 133 ? 24.563 -7.666 5.747 0.42 17.66 99 SER A CA 1
ATOM 835 C C A SER A 1 133 ? 24.783 -6.976 4.371 0.58 17.88 99 SER A C 1
ATOM 836 C C B SER A 1 133 ? 24.624 -7.107 4.341 0.42 17.77 99 SER A C 1
ATOM 837 O O A SER A 1 133 ? 25.637 -7.396 3.575 0.58 19.13 99 SER A O 1
ATOM 838 O O B SER A 1 133 ? 25.254 -7.752 3.484 0.42 18.22 99 SER A O 1
ATOM 843 N N . ILE A 1 134 ? 23.979 -5.964 4.079 1.00 15.55 100 ILE A N 1
ATOM 844 C CA . ILE A 1 134 ? 24.077 -5.340 2.762 1.00 14.48 100 ILE A CA 1
ATOM 845 C C . ILE A 1 134 ? 25.109 -4.214 2.741 1.00 16.10 100 ILE A C 1
ATOM 846 O O . ILE A 1 134 ? 25.334 -3.646 1.678 1.00 17.02 100 ILE A O 1
ATOM 851 N N . GLN A 1 135 ? 25.748 -3.881 3.867 1.00 16.51 101 GLN A N 1
ATOM 852 C CA . GLN A 1 135 ? 26.655 -2.718 3.860 1.00 17.72 101 GLN A CA 1
ATOM 853 C C . GLN A 1 135 ? 27.850 -2.951 2.968 1.00 21.02 101 GLN A C 1
ATOM 854 O O . GLN A 1 135 ? 28.373 -1.983 2.390 1.00 22.81 101 GLN A O 1
ATOM 860 N N . TYR A 1 136 ? 28.274 -4.211 2.772 1.00 24.92 102 TYR A N 1
ATOM 861 C CA . TYR A 1 136 ? 29.414 -4.419 1.881 1.00 31.05 102 TYR A CA 1
ATOM 862 C C . TYR A 1 136 ? 29.091 -4.138 0.411 1.00 31.53 102 TYR A C 1
ATOM 863 O O . TYR A 1 136 ? 30.019 -3.857 -0.367 1.00 35.80 102 TYR A O 1
ATOM 872 N N . MET A 1 137 ? 27.822 -4.183 0.006 1.00 24.22 103 MET A N 1
ATOM 873 C CA . MET A 1 137 ? 27.413 -3.977 -1.389 1.00 24.89 103 MET A CA 1
ATOM 874 C C . MET A 1 137 ? 27.443 -2.541 -1.866 1.00 23.73 103 MET A C 1
ATOM 875 O O . MET A 1 137 ? 27.408 -2.319 -3.083 1.00 26.34 103 MET A O 1
ATOM 880 N N . VAL A 1 138 ? 27.484 -1.566 -0.957 1.00 21.54 104 VAL A N 1
ATOM 881 C CA . VAL A 1 138 ? 27.253 -0.179 -1.335 1.00 25.43 104 VAL A CA 1
ATOM 882 C C . VAL A 1 138 ? 28.215 0.262 -2.424 1.00 26.59 104 VAL A C 1
ATOM 883 O O . VAL A 1 138 ? 27.855 1.069 -3.288 1.00 26.63 104 VAL A O 1
ATOM 887 N N . ASP A 1 139 ? 29.446 -0.245 -2.409 1.00 26.35 105 ASP A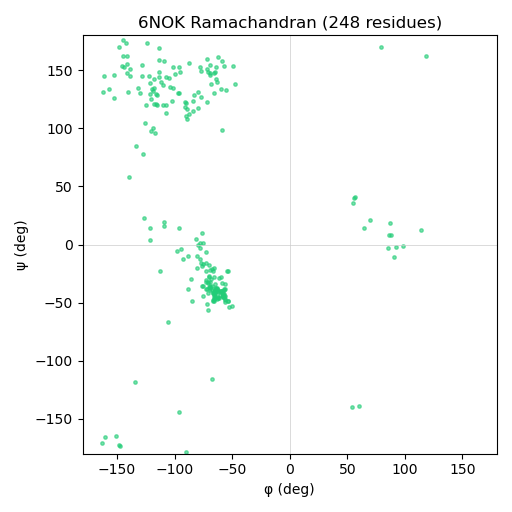 N 1
ATOM 888 C CA . ASP A 1 139 ? 30.476 0.203 -3.357 1.00 32.00 105 ASP A CA 1
ATOM 889 C C . ASP A 1 139 ? 30.825 -0.839 -4.405 1.00 31.92 105 ASP A C 1
ATOM 890 O O . ASP A 1 139 ? 31.879 -0.727 -5.054 1.00 31.94 105 ASP A O 1
ATOM 895 N N . ASP A 1 140 ? 29.956 -1.825 -4.620 1.00 28.99 106 ASP A N 1
ATOM 896 C CA . ASP A 1 140 ? 30.268 -3.007 -5.412 1.00 27.55 106 ASP A CA 1
ATOM 897 C C . ASP A 1 140 ? 29.857 -2.906 -6.875 1.00 28.40 106 ASP A C 1
ATOM 898 O O . ASP A 1 140 ? 30.109 -3.851 -7.629 1.00 30.72 106 ASP A O 1
ATOM 903 N N . TYR A 1 141 ? 29.195 -1.827 -7.296 1.00 21.94 107 TYR A N 1
ATOM 904 C CA . TYR A 1 141 ? 28.566 -1.788 -8.618 1.00 21.23 107 TYR A CA 1
ATOM 905 C C . TYR A 1 141 ? 29.096 -0.568 -9.342 1.00 23.88 107 TYR A C 1
ATOM 906 O O . TYR A 1 141 ? 28.724 0.566 -9.021 1.00 22.13 107 TYR A O 1
ATOM 915 N N . GLU A 1 142 ? 30.000 -0.795 -10.298 1.00 24.20 108 GLU A N 1
ATOM 916 C CA . GLU A 1 142 ? 30.663 0.321 -10.930 1.00 24.83 108 GLU A CA 1
ATOM 917 C C . GLU A 1 142 ? 29.664 1.142 -11.729 1.00 23.75 108 GLU A C 1
ATOM 918 O O . GLU A 1 142 ? 28.923 0.590 -12.548 1.00 25.65 108 GLU A O 1
ATOM 924 N N . GLY A 1 143 ? 29.660 2.462 -11.532 1.00 22.50 109 GLY A N 1
ATOM 925 C CA . GLY A 1 143 ? 28.696 3.308 -12.238 1.00 22.12 109 GLY A CA 1
ATOM 926 C C . GLY A 1 143 ? 27.348 3.441 -11.572 1.00 22.10 109 GLY A C 1
ATOM 927 O O . GLY A 1 143 ? 26.483 4.188 -12.069 1.00 21.92 109 GLY A O 1
ATOM 928 N N . LEU A 1 144 ? 27.126 2.753 -10.455 1.00 19.00 110 LEU A N 1
ATOM 929 C CA . LEU A 1 144 ? 25.883 2.872 -9.718 1.00 21.12 110 LEU A CA 1
ATOM 930 C C . LEU A 1 144 ? 26.199 3.456 -8.345 1.00 22.18 110 LEU A C 1
ATOM 931 O O . LEU A 1 144 ? 26.973 2.862 -7.578 1.00 23.70 110 LEU A O 1
ATOM 936 N N . THR A 1 145 ? 25.590 4.623 -8.019 1.00 18.56 111 THR A N 1
ATOM 937 C CA . THR A 1 145 ? 25.775 5.276 -6.721 1.00 17.97 111 THR A CA 1
ATOM 938 C C . THR A 1 145 ? 24.704 4.736 -5.788 1.00 19.15 111 THR A C 1
ATOM 939 O O . THR A 1 145 ? 23.518 4.822 -6.121 1.00 16.88 111 THR A O 1
ATOM 943 N N . ILE A 1 146 ? 25.090 4.134 -4.655 1.00 14.27 112 ILE A N 1
ATOM 944 C CA . ILE A 1 146 ? 24.120 3.428 -3.809 1.00 13.62 112 ILE A CA 1
ATOM 945 C C . ILE A 1 146 ? 24.131 4.059 -2.422 1.00 13.45 112 ILE A C 1
ATOM 946 O O . ILE A 1 146 ? 25.193 4.396 -1.893 1.00 16.33 112 ILE A O 1
ATOM 951 N N . ALA A 1 147 ? 22.967 4.227 -1.842 1.00 13.52 113 ALA A N 1
ATOM 952 C CA . ALA A 1 147 ? 22.900 4.561 -0.417 1.00 14.21 113 ALA A CA 1
ATOM 953 C C . ALA A 1 147 ? 21.899 3.648 0.265 1.00 13.38 113 ALA A C 1
ATOM 954 O O . ALA A 1 147 ? 20.783 3.439 -0.223 1.00 12.21 113 ALA A O 1
ATOM 956 N N . PHE A 1 148 ? 22.297 3.129 1.429 1.00 13.70 114 PHE A N 1
ATOM 957 C CA . PHE A 1 148 ? 21.455 2.305 2.266 1.00 13.70 114 PHE A CA 1
ATOM 958 C C . PHE A 1 148 ? 21.483 2.920 3.662 1.00 16.61 114 PHE A C 1
ATOM 959 O O . PHE A 1 148 ? 22.233 2.453 4.523 1.00 18.55 114 PHE A O 1
ATOM 967 N N . PRO A 1 149 ? 20.753 3.990 3.910 1.00 16.01 115 PRO A N 1
ATOM 968 C CA . PRO A 1 149 ? 20.733 4.541 5.274 1.00 14.94 115 PRO A CA 1
ATOM 969 C C . PRO A 1 149 ? 19.932 3.632 6.221 1.00 12.52 115 PRO A C 1
ATOM 970 O O . PRO A 1 149 ? 18.961 2.967 5.820 1.00 14.62 115 PRO A O 1
ATOM 974 N N . ASP A 1 150 ? 20.314 3.648 7.508 1.00 12.71 116 ASP A N 1
ATOM 975 C CA . ASP A 1 150 ? 19.587 2.812 8.475 1.00 13.67 116 ASP A CA 1
ATOM 976 C C . ASP A 1 150 ? 18.311 3.566 8.835 1.00 13.98 116 ASP A C 1
ATOM 977 O O . ASP A 1 150 ? 18.382 4.653 9.409 1.00 15.12 116 ASP A O 1
ATOM 982 N N . THR A 1 151 ? 17.165 2.994 8.526 1.00 12.13 117 THR A N 1
ATOM 983 C CA . THR A 1 151 ? 15.917 3.745 8.696 1.00 13.05 117 THR A CA 1
ATOM 984 C C . THR A 1 151 ? 15.438 3.741 10.149 1.00 10.84 117 THR A C 1
ATOM 985 O O . THR A 1 151 ? 14.607 4.567 10.500 1.00 13.06 117 THR A O 1
ATOM 989 N N . LEU A 1 152 ? 15.913 2.783 10.934 1.00 10.98 118 LEU A N 1
ATOM 990 C CA . LEU A 1 152 ? 15.594 2.565 12.349 1.00 11.59 118 LEU A CA 1
ATOM 991 C C . LEU A 1 152 ? 14.132 2.211 12.588 1.00 13.63 118 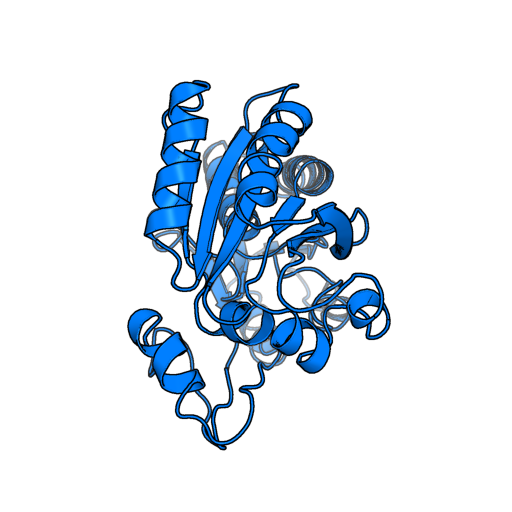LEU A C 1
ATOM 992 O O . LEU A 1 152 ? 13.648 2.373 13.726 1.00 14.07 118 LEU A O 1
ATOM 997 N N . ILE A 1 153 ? 13.398 1.866 11.561 1.00 13.78 119 ILE A N 1
ATOM 998 C CA . ILE A 1 153 ? 11.955 1.670 11.654 1.00 13.80 119 ILE A CA 1
ATOM 999 C C . ILE A 1 153 ? 11.460 0.602 10.666 1.00 13.69 119 ILE A C 1
ATOM 1000 O O . ILE A 1 153 ? 12.251 -0.158 10.086 1.00 13.86 119 ILE A O 1
ATOM 1005 N N . THR A 1 154 ? 10.141 0.453 10.553 1.00 12.82 120 THR A N 1
ATOM 1006 C CA . THR A 1 154 ? 9.515 -0.535 9.699 1.00 11.72 120 THR A CA 1
ATOM 1007 C C . THR A 1 154 ? 8.058 -0.080 9.533 1.00 10.44 120 THR A C 1
ATOM 1008 O O . THR A 1 154 ? 7.715 1.037 9.917 1.00 13.28 120 THR A O 1
ATOM 1012 N N . SER A 1 155 ? 7.236 -0.937 8.948 1.00 9.91 121 SER A N 1
ATOM 1013 C CA . SER A 1 155 ? 5.797 -0.717 8.843 1.00 11.79 121 SER A CA 1
ATOM 1014 C C . SER A 1 155 ? 5.450 0.630 8.203 1.00 14.78 121 SER A C 1
ATOM 1015 O O . SER A 1 155 ? 6.043 1.005 7.186 1.00 13.45 121 SER A O 1
ATOM 1018 N N . ALA A 1 156 ? 4.415 1.342 8.709 1.00 15.47 122 ALA A N 1
ATOM 1019 C CA . ALA A 1 156 ? 3.903 2.505 7.987 1.00 14.37 122 ALA A CA 1
ATOM 1020 C C . ALA A 1 156 ? 4.905 3.660 7.933 1.00 13.54 122 ALA A C 1
ATOM 1021 O O . ALA A 1 156 ? 5.017 4.293 6.857 1.00 12.99 122 ALA A O 1
ATOM 1023 N N . PRO A 1 157 ? 5.646 3.995 9.012 1.00 12.78 123 PRO A N 1
ATOM 1024 C CA . PRO A 1 157 ? 6.668 5.052 8.876 1.00 14.95 123 PRO A CA 1
ATOM 1025 C C . PRO A 1 157 ? 7.692 4.723 7.785 1.00 11.24 123 PRO A C 1
ATOM 1026 O O . PRO A 1 157 ? 8.047 5.612 6.985 1.00 12.61 123 PRO A O 1
ATOM 1030 N N . LEU A 1 158 ? 8.182 3.475 7.725 1.00 11.10 124 LEU A N 1
ATOM 1031 C CA . LEU A 1 158 ? 9.098 3.103 6.632 1.00 12.68 124 LEU A CA 1
ATOM 1032 C C . LEU A 1 158 ? 8.434 3.311 5.271 1.00 11.76 124 LEU A C 1
ATOM 1033 O O . LEU A 1 158 ? 9.030 3.871 4.354 1.00 12.33 124 LEU A O 1
ATOM 1038 N N . GLY A 1 159 ? 7.176 2.940 5.146 1.00 11.06 125 GLY A N 1
ATOM 1039 C CA . GLY A 1 159 ? 6.481 3.099 3.883 1.00 12.81 125 GLY A CA 1
ATOM 1040 C C . GLY A 1 159 ? 6.320 4.556 3.487 1.00 13.81 125 GLY A C 1
ATOM 1041 O O . GLY A 1 159 ? 6.307 4.890 2.310 1.00 13.17 125 GLY A O 1
ATOM 1042 N N . ILE A 1 160 ? 6.146 5.438 4.481 1.00 14.21 126 ILE A N 1
ATOM 1043 C CA . ILE A 1 160 ? 6.066 6.870 4.205 1.00 12.08 126 ILE A CA 1
ATOM 1044 C C . ILE A 1 160 ? 7.419 7.442 3.825 1.00 13.11 126 ILE A C 1
ATOM 1045 O O . ILE A 1 160 ? 7.469 8.37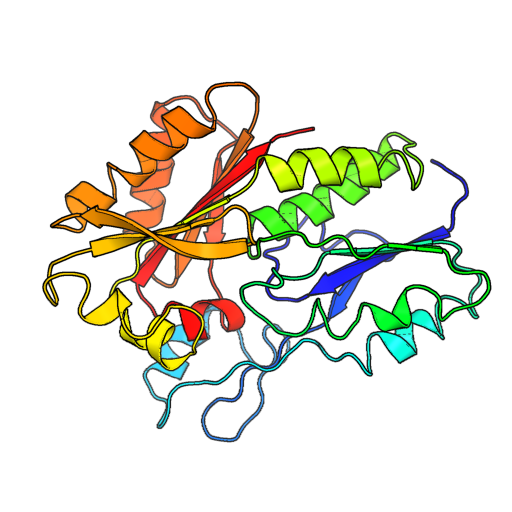9 3.029 1.00 13.48 126 ILE A O 1
ATOM 1050 N N . MET A 1 161 ? 8.515 6.913 4.372 1.00 11.56 127 MET A N 1
ATOM 1051 C CA . MET A 1 161 ? 9.853 7.273 3.863 1.00 12.52 127 MET A CA 1
ATOM 1052 C C . MET A 1 161 ? 9.962 6.985 2.375 1.00 14.16 127 MET A C 1
ATOM 1053 O O . MET A 1 161 ? 10.448 7.820 1.604 1.00 13.19 127 MET A O 1
ATOM 1058 N N . VAL A 1 162 ? 9.529 5.808 1.960 1.00 12.75 128 VAL A N 1
ATOM 1059 C CA . VAL A 1 162 ? 9.578 5.436 0.539 1.00 12.71 128 VAL A CA 1
ATOM 1060 C C . VAL A 1 162 ? 8.712 6.379 -0.273 1.00 12.45 128 VAL A C 1
ATOM 1061 O O . VAL A 1 162 ? 9.137 6.916 -1.308 1.00 11.51 128 VAL A O 1
ATOM 1065 N N . GLU A 1 163 ? 7.484 6.640 0.205 1.00 13.04 129 GLU A N 1
ATOM 1066 C CA . GLU A 1 163 ? 6.579 7.569 -0.456 1.00 15.37 129 GLU A CA 1
ATOM 1067 C C . GLU A 1 163 ? 7.231 8.937 -0.608 1.00 12.19 129 GLU A C 1
ATOM 1068 O O . GLU A 1 163 ? 7.157 9.568 -1.672 1.00 12.84 129 GLU A O 1
ATOM 1074 N N . SER A 1 164 ? 7.868 9.388 0.460 1.00 14.60 130 SER A N 1
ATOM 1075 C CA . SER A 1 164 ? 8.483 10.723 0.474 1.00 15.61 130 SER A CA 1
ATOM 1076 C C . SER A 1 164 ? 9.593 10.816 -0.563 1.00 13.13 130 SER A C 1
ATOM 1077 O O . SER A 1 164 ? 9.780 11.875 -1.191 1.00 13.79 130 SER A O 1
ATOM 1080 N N . VAL A 1 165 ? 10.361 9.730 -0.713 1.00 12.58 131 VAL A N 1
ATOM 1081 C CA . VAL A 1 165 ? 11.418 9.723 -1.728 1.00 13.69 131 VAL A CA 1
ATOM 1082 C C . VAL A 1 165 ? 10.837 10.080 -3.076 1.00 13.88 131 VAL A C 1
ATOM 1083 O O . VAL A 1 165 ? 11.373 10.925 -3.787 1.00 14.46 131 VAL A O 1
ATOM 1087 N N . PHE A 1 166 ? 9.736 9.436 -3.461 1.00 13.00 132 PHE A N 1
ATOM 1088 C CA . PHE A 1 166 ? 9.133 9.793 -4.738 1.00 15.38 132 PHE A CA 1
ATOM 1089 C C . PHE A 1 166 ? 8.599 11.212 -4.753 1.00 15.00 132 PHE A C 1
ATOM 1090 O O . PHE A 1 166 ? 8.670 11.897 -5.788 1.00 15.89 132 PHE A O 1
ATOM 1098 N N . ASN A 1 167 ? 8.001 11.663 -3.650 1.00 13.68 133 ASN A N 1
ATOM 1099 C CA . ASN A 1 167 ? 7.518 13.042 -3.616 1.00 16.55 133 ASN A CA 1
ATOM 1100 C C . ASN A 1 167 ? 8.665 14.024 -3.872 1.00 14.65 133 ASN A C 1
ATOM 1101 O O . ASN A 1 167 ? 8.507 15.002 -4.626 1.00 15.33 133 ASN A O 1
ATOM 1106 N N . TRP A 1 168 ? 9.810 13.785 -3.221 1.00 14.26 134 TRP A N 1
ATOM 1107 C CA . TRP A 1 168 ? 10.946 14.689 -3.351 1.00 14.62 134 TRP A CA 1
ATOM 1108 C C . TRP A 1 168 ? 11.558 14.601 -4.740 1.00 14.88 134 TRP A C 1
ATOM 1109 O O . TRP A 1 168 ? 11.971 15.628 -5.316 1.00 15.51 134 TRP A O 1
ATOM 1120 N N . ARG A 1 169 ? 11.587 13.404 -5.313 1.00 14.49 135 ARG A N 1
ATOM 1121 C CA . ARG A 1 169 ? 12.031 13.288 -6.698 1.00 15.26 135 ARG A CA 1
ATOM 1122 C C . ARG A 1 169 ? 11.154 14.143 -7.598 1.00 17.71 135 ARG A C 1
ATOM 1123 O O . ARG A 1 169 ? 11.642 14.815 -8.522 1.00 18.10 135 ARG A O 1
ATOM 1131 N N . ASP A 1 170 ? 9.833 14.114 -7.352 1.00 15.56 136 ASP A N 1
ATOM 1132 C CA . ASP A 1 170 ? 8.921 14.868 -8.166 1.00 16.32 136 ASP A CA 1
ATOM 1133 C C . ASP A 1 170 ? 9.140 16.368 -7.969 1.00 18.06 136 ASP A C 1
ATOM 1134 O O . ASP A 1 170 ? 8.759 17.154 -8.840 1.00 18.02 136 ASP A O 1
ATOM 1139 N N . GLN A 1 171 ? 9.737 16.774 -6.825 1.00 16.90 137 GLN A N 1
ATOM 1140 C CA . GLN A 1 171 ? 10.072 18.194 -6.641 1.00 17.41 137 GLN A CA 1
ATOM 1141 C C . GLN A 1 171 ? 11.350 18.578 -7.358 1.00 20.76 137 GLN A C 1
ATOM 1142 O O . GLN A 1 171 ? 11.716 19.753 -7.299 1.00 22.52 137 GLN A O 1
ATOM 1148 N N . GLY A 1 172 ? 12.009 17.641 -8.048 1.00 19.32 138 GLY A N 1
ATOM 1149 C CA . GLY A 1 172 ? 13.304 17.869 -8.687 1.00 20.49 138 GLY A CA 1
ATOM 1150 C C . GLY A 1 172 ? 14.508 17.604 -7.793 1.00 22.12 138 GLY A C 1
ATOM 1151 O O . GLY A 1 172 ? 15.655 17.887 -8.192 1.00 22.42 138 GLY A O 1
ATOM 1152 N N . ASP A 1 173 ? 14.305 17.054 -6.608 1.00 20.14 139 ASP A N 1
ATOM 1153 C CA . ASP A 1 173 ? 15.436 16.835 -5.714 1.00 20.46 139 ASP A CA 1
ATOM 1154 C C . ASP A 1 173 ? 16.445 15.850 -6.305 1.00 21.76 139 ASP A C 1
ATOM 1155 O O . ASP A 1 173 ? 16.091 14.818 -6.887 1.00 23.26 139 ASP A O 1
ATOM 1160 N N . ASP A 1 174 ? 17.718 16.143 -6.131 1.00 20.72 140 ASP A N 1
ATOM 1161 C CA . ASP A 1 174 ? 18.664 15.129 -6.550 1.00 19.09 140 ASP A CA 1
ATOM 1162 C C . ASP A 1 174 ? 18.965 14.167 -5.401 1.00 18.78 140 ASP A C 1
ATOM 1163 O O . ASP A 1 174 ? 18.412 14.262 -4.302 1.00 16.06 140 ASP A O 1
ATOM 1168 N N . PHE A 1 175 ? 19.856 13.207 -5.694 1.00 17.67 141 PHE A N 1
ATOM 1169 C CA . PHE A 1 175 ? 20.151 12.125 -4.753 1.00 16.35 141 PHE A CA 1
ATOM 1170 C C . PHE A 1 175 ? 20.644 12.644 -3.409 1.00 18.05 141 PHE A C 1
ATOM 1171 O O . PHE A 1 175 ? 20.206 12.140 -2.353 1.00 17.46 141 PHE A O 1
ATOM 1179 N N . ALA A 1 176 ? 21.541 13.634 -3.403 1.00 16.73 142 ALA A N 1
ATOM 1180 C CA . ALA A 1 176 ? 22.066 14.141 -2.137 1.00 16.99 142 ALA A CA 1
ATOM 1181 C C . ALA A 1 176 ? 20.970 14.826 -1.310 1.00 18.06 142 ALA A C 1
ATOM 1182 O O . ALA A 1 176 ? 20.893 14.630 -0.082 1.00 18.68 142 ALA A O 1
ATOM 1184 N N A SER A 1 177 ? 20.107 15.612 -1.968 0.63 19.70 143 SER A N 1
ATOM 1185 N N B SER A 1 177 ? 20.106 15.621 -1.959 0.37 19.34 143 SER A N 1
ATOM 1186 C CA A SER A 1 177 ? 19.026 16.302 -1.262 0.63 18.39 143 SER A CA 1
ATOM 1187 C CA B SER A 1 177 ? 19.028 16.292 -1.229 0.37 18.60 143 SER A CA 1
ATOM 1188 C C A SER A 1 177 ? 18.030 15.307 -0.673 0.63 16.95 143 SER A C 1
ATOM 1189 C C B SER A 1 177 ? 18.045 15.283 -0.649 0.37 17.04 143 SER A C 1
ATOM 1190 O O A SER A 1 177 ? 17.574 15.471 0.461 0.63 16.36 143 SER A O 1
ATOM 1191 O O B SER A 1 177 ? 17.599 15.426 0.493 0.37 16.37 143 SER A O 1
ATOM 1196 N N . ILE A 1 178 ? 17.683 14.259 -1.429 1.00 17.37 144 ILE A N 1
ATOM 1197 C CA . ILE A 1 178 ? 16.845 13.185 -0.902 1.00 13.76 144 ILE A CA 1
ATOM 1198 C C . ILE A 1 178 ? 17.480 12.553 0.336 1.00 14.46 144 ILE A C 1
ATOM 1199 O O . ILE A 1 178 ? 16.810 12.264 1.333 1.00 15.10 144 ILE A O 1
ATOM 1204 N N . GLN A 1 179 ? 18.782 12.279 0.290 1.00 14.06 145 GLN A N 1
ATOM 1205 C CA . GLN A 1 179 ? 19.391 11.689 1.489 1.00 13.81 145 GLN A CA 1
ATOM 1206 C C . GLN A 1 179 ? 19.319 12.602 2.695 1.00 14.83 145 GLN A C 1
ATOM 1207 O O . GLN A 1 179 ? 19.085 12.147 3.814 1.00 15.78 145 GLN A O 1
ATOM 1213 N N . ASP A 1 180 ? 19.557 13.890 2.500 1.00 16.44 146 ASP A N 1
ATOM 1214 C CA . ASP A 1 180 ? 19.415 14.838 3.613 1.00 14.69 146 ASP A CA 1
ATOM 1215 C C . ASP A 1 180 ? 18.032 14.812 4.208 1.00 15.47 146 ASP A C 1
ATOM 1216 O O . ASP A 1 180 ? 17.870 14.963 5.429 1.00 14.45 146 ASP A O 1
ATOM 1221 N N . LYS A 1 181 ? 17.014 14.815 3.350 1.00 15.00 147 LYS A N 1
ATOM 1222 C CA . LYS A 1 181 ? 15.643 14.847 3.865 1.00 15.57 147 LYS A CA 1
ATOM 1223 C C . LYS A 1 181 ? 15.306 13.544 4.579 1.00 16.09 147 LYS A C 1
ATOM 1224 O O . LYS A 1 181 ? 14.636 13.546 5.636 1.00 14.04 147 LYS A O 1
ATOM 1230 N N . LEU A 1 182 ? 15.763 12.421 4.033 1.00 12.94 148 LEU A N 1
ATOM 1231 C CA . LEU A 1 182 ? 15.583 11.154 4.736 1.00 12.43 148 LEU A CA 1
ATOM 1232 C C . LEU A 1 182 ? 16.228 11.192 6.104 1.00 17.09 148 LEU A C 1
ATOM 1233 O O . LEU A 1 182 ? 15.674 10.656 7.069 1.00 16.46 148 LEU A O 1
ATOM 1238 N N . ALA A 1 183 ? 17.414 11.795 6.206 1.00 16.91 149 ALA A N 1
ATOM 1239 C CA . ALA A 1 183 ? 18.122 11.808 7.480 1.00 17.65 149 ALA A CA 1
ATOM 1240 C C . ALA A 1 183 ? 17.333 12.551 8.527 1.00 17.26 149 ALA A C 1
ATOM 1241 O O . ALA A 1 183 ? 17.291 12.128 9.677 1.00 15.07 149 ALA A O 1
ATOM 1243 N N . ILE A 1 184 ? 16.670 13.639 8.134 1.00 14.81 150 ILE A N 1
ATOM 1244 C CA . ILE A 1 184 ? 15.813 14.347 9.081 1.00 16.13 150 ILE A CA 1
ATOM 1245 C C . ILE A 1 184 ? 14.636 13.479 9.492 1.00 17.10 150 ILE A C 1
ATOM 1246 O O . ILE A 1 184 ? 14.304 13.381 10.692 1.00 16.29 150 ILE A O 1
ATOM 1251 N N . GLN A 1 185 ? 13.954 12.878 8.518 1.00 15.52 151 GLN A N 1
ATOM 1252 C CA . GLN A 1 185 ? 12.833 12.005 8.892 1.00 16.54 151 GLN A CA 1
ATOM 1253 C C . GLN A 1 185 ? 13.284 10.905 9.806 1.00 17.48 151 GLN A C 1
ATOM 1254 O O . GLN A 1 185 ? 12.630 10.642 10.813 1.00 19.47 151 GLN A O 1
ATOM 1260 N N . ILE A 1 186 ? 14.409 10.262 9.490 1.00 14.89 152 ILE A N 1
ATOM 1261 C CA . ILE A 1 186 ? 14.838 9.123 10.308 1.00 16.03 152 ILE A CA 1
ATOM 1262 C C . ILE A 1 186 ? 15.059 9.564 11.745 1.00 16.50 152 ILE A C 1
ATOM 1263 O O . ILE A 1 186 ? 14.704 8.864 12.702 1.00 17.07 152 ILE A O 1
ATOM 1268 N N . SER A 1 187 ? 15.639 10.746 11.918 1.00 15.21 153 SER A N 1
ATOM 1269 C CA . SER A 1 187 ? 15.981 11.231 13.243 1.00 19.94 153 SER A CA 1
ATOM 1270 C C . SER A 1 187 ? 14.752 11.597 14.076 1.00 20.44 153 SER A C 1
ATOM 1271 O O . SER A 1 187 ? 14.843 11.683 15.318 1.00 20.50 153 SER A O 1
ATOM 1274 N N . ARG A 1 188 ? 13.596 11.789 13.446 1.00 17.41 154 ARG A N 1
ATOM 1275 C CA . ARG A 1 188 ? 12.417 12.311 14.142 1.00 15.88 154 ARG A CA 1
ATOM 1276 C C . ARG A 1 188 ? 11.235 11.367 14.060 1.00 17.05 154 ARG A C 1
ATOM 1277 O O . ARG A 1 188 ? 10.118 11.801 14.316 1.00 18.62 154 ARG A O 1
ATOM 1285 N N . THR A 1 189 ? 11.473 10.100 13.658 1.00 14.70 155 THR A N 1
ATOM 1286 C CA . THR A 1 189 ? 10.456 9.065 13.490 1.00 14.42 155 THR A CA 1
ATOM 1287 C C . THR A 1 189 ? 10.581 8.039 14.601 1.00 16.73 155 THR A C 1
ATOM 1288 O O . THR A 1 189 ? 11.677 7.779 15.100 1.00 16.20 155 THR A O 1
ATOM 1292 N N . SER A 1 190 ? 9.449 7.517 15.058 1.00 14.90 156 SER A N 1
ATOM 1293 C CA . SER A 1 190 ? 9.524 6.281 15.854 1.00 15.30 156 SER A CA 1
ATOM 1294 C C . SER A 1 190 ? 8.124 5.665 15.817 1.00 15.67 156 SER A C 1
ATOM 1295 O O . SER A 1 190 ? 7.284 6.056 14.999 1.00 15.74 156 SER A O 1
ATOM 1298 N N . ALA A 1 191 ? 7.880 4.697 16.701 1.00 14.74 157 ALA A N 1
ATOM 1299 C CA . ALA A 1 191 ? 6.523 4.142 16.812 1.00 14.43 157 ALA A CA 1
ATOM 1300 C C . ALA A 1 191 ? 6.391 3.637 18.240 1.00 16.79 157 ALA A C 1
ATOM 1301 O O . ALA A 1 191 ? 7.364 3.149 18.792 1.00 14.49 157 ALA A O 1
ATOM 1303 N N . PHE A 1 192 ? 5.196 3.739 18.799 1.00 12.66 158 PHE A N 1
ATOM 1304 C CA . PHE A 1 192 ? 4.943 3.290 20.161 1.00 13.08 158 PHE A CA 1
ATOM 1305 C C . PHE A 1 192 ? 3.915 2.174 20.096 1.00 16.33 158 PHE A C 1
ATOM 1306 O O . PHE A 1 192 ? 2.913 2.324 19.399 1.00 15.41 158 PHE A O 1
ATOM 1314 N N . ILE A 1 193 ? 4.158 1.079 20.838 1.00 15.21 159 ILE A N 1
ATOM 1315 C CA . ILE A 1 193 ? 3.540 -0.226 20.559 1.00 16.24 159 ILE A CA 1
ATOM 1316 C C . ILE A 1 193 ? 2.992 -0.855 21.827 1.00 16.42 159 ILE A C 1
ATOM 1317 O O . ILE A 1 193 ? 3.655 -0.828 22.870 1.00 16.54 159 ILE A O 1
ATOM 1322 N N A MET A 1 194 ? 1.810 -1.466 21.733 0.51 16.00 160 MET A N 1
ATOM 1323 N N B MET A 1 194 ? 1.775 -1.402 21.730 0.49 15.92 160 MET A N 1
ATOM 1324 C CA A MET A 1 194 ? 1.341 -2.300 22.840 0.51 16.33 160 MET A CA 1
ATOM 1325 C CA B MET A 1 194 ? 1.189 -2.257 22.761 0.49 16.43 160 MET A CA 1
ATOM 1326 C C A MET A 1 194 ? 0.747 -3.586 22.281 0.51 16.65 160 MET A C 1
ATOM 1327 C C B MET A 1 194 ? 0.889 -3.619 22.139 0.49 16.63 160 MET A C 1
ATOM 1328 O O A MET A 1 194 ? -0.030 -3.564 21.315 0.51 16.53 160 MET A O 1
ATOM 1329 O O B MET A 1 194 ? 0.442 -3.693 20.983 0.49 16.11 160 MET A O 1
ATOM 1338 N N . VAL A 1 195 ? 1.132 -4.702 22.878 1.00 17.85 161 VAL A N 1
ATOM 1339 C CA . VAL A 1 195 ? 0.834 -6.030 22.341 1.00 18.21 161 VAL A CA 1
ATOM 1340 C C . VAL A 1 195 ? -0.052 -6.737 23.336 1.00 21.30 161 VAL A C 1
ATOM 1341 O O . VAL A 1 195 ? -0.005 -6.443 24.535 1.00 19.94 161 VAL A O 1
ATOM 1345 N N A ASP A 1 196 ? -0.889 -7.654 22.838 0.52 23.10 162 ASP A N 1
ATOM 1346 N N B ASP A 1 196 ? -0.912 -7.620 22.821 0.48 23.15 162 ASP A N 1
ATOM 1347 C CA A ASP A 1 196 ? -1.740 -8.407 23.752 0.52 26.80 162 ASP A CA 1
ATOM 1348 C CA B ASP A 1 196 ? -1.736 -8.431 23.704 0.48 26.80 162 ASP A CA 1
ATOM 1349 C C A ASP A 1 196 ? -0.906 -9.333 24.622 0.52 28.62 162 ASP A C 1
ATOM 1350 C C B ASP A 1 196 ? -0.860 -9.258 24.624 0.48 28.56 162 ASP A C 1
ATOM 1351 O O A ASP A 1 196 ? -1.225 -9.551 25.802 0.52 29.44 162 ASP A O 1
ATOM 1352 O O B ASP A 1 196 ? -1.087 -9.314 25.842 0.48 29.44 162 ASP A O 1
ATOM 1361 N N . ASP A 1 197 ? 0.162 -9.897 24.066 1.00 30.09 163 ASP A N 1
ATOM 1362 C CA . ASP A 1 197 ? 1.046 -10.688 24.881 1.00 31.82 163 ASP A CA 1
ATOM 1363 C C . ASP A 1 197 ? 2.464 -10.681 24.325 1.00 27.37 163 ASP A C 1
ATOM 1364 O O . ASP A 1 197 ? 2.687 -10.771 23.119 1.00 27.06 163 ASP A O 1
ATOM 1369 N N . LEU A 1 198 ? 3.408 -10.555 25.235 1.00 29.69 164 LEU A N 1
ATOM 1370 C CA . LEU A 1 198 ? 4.809 -10.392 24.891 1.00 29.80 164 LEU A CA 1
ATOM 1371 C C . LEU A 1 198 ? 5.474 -11.664 24.359 1.00 29.61 164 LEU A C 1
ATOM 1372 O O . LEU A 1 198 ? 6.618 -11.581 23.910 1.00 25.62 164 LEU A O 1
ATOM 1377 N N . ASP A 1 199 ? 4.789 -12.821 24.379 1.00 31.72 165 ASP A N 1
ATOM 1378 C CA . ASP A 1 199 ? 5.333 -14.110 23.938 1.00 32.43 165 ASP A CA 1
ATOM 1379 C C . ASP A 1 199 ? 5.933 -14.095 22.543 1.00 28.71 165 ASP A C 1
ATOM 1380 O O . ASP A 1 199 ? 7.047 -14.588 22.356 1.00 27.48 165 ASP A O 1
ATOM 1385 N N . HIS A 1 200 ? 5.176 -13.643 21.529 1.00 22.57 166 HIS A N 1
ATOM 1386 C CA . HIS A 1 200 ? 5.715 -13.602 20.165 1.00 25.36 166 HIS A CA 1
ATOM 1387 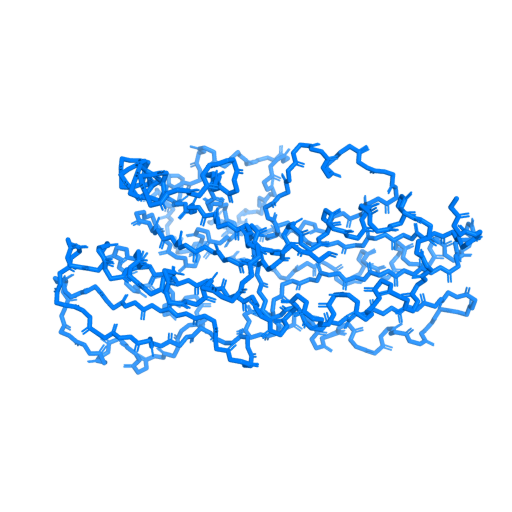C C . HIS A 1 200 ? 6.959 -12.769 20.083 1.00 23.60 166 HIS A C 1
ATOM 1388 O O . HIS A 1 200 ? 7.884 -13.096 19.324 1.00 24.75 166 HIS A O 1
ATOM 1395 N N . LEU A 1 201 ? 6.945 -11.597 20.720 1.00 23.84 167 LEU A N 1
ATOM 1396 C CA . LEU A 1 201 ? 8.094 -10.734 20.572 1.00 22.36 167 LEU A CA 1
ATOM 1397 C C . LEU A 1 201 ? 9.293 -11.363 21.192 1.00 20.88 167 LEU A C 1
ATOM 1398 O O . LEU A 1 201 ? 10.356 -11.392 20.584 1.00 22.44 167 LEU A O 1
ATOM 1403 N N . VAL A 1 202 ? 9.160 -11.897 22.417 1.00 21.22 168 VAL A N 1
ATOM 1404 C CA . VAL A 1 202 ? 10.334 -12.478 23.045 1.00 22.09 168 VAL A CA 1
ATOM 1405 C C . VAL A 1 202 ? 10.792 -13.713 22.266 1.00 20.54 168 VAL A C 1
ATOM 1406 O O . VAL A 1 202 ? 11.989 -13.904 22.005 1.00 22.55 168 VAL A O 1
ATOM 1410 N N . LYS A 1 203 ? 9.857 -14.578 21.891 1.00 19.36 169 LYS A N 1
ATOM 1411 C CA . LYS A 1 203 ? 10.239 -15.803 21.191 1.00 21.14 169 LYS A CA 1
ATOM 1412 C C . LYS A 1 203 ? 10.779 -15.529 19.801 1.00 22.30 169 LYS A C 1
ATOM 1413 O O . LYS A 1 203 ? 11.565 -16.320 19.294 1.00 25.44 169 LYS A O 1
ATOM 1419 N N . GLY A 1 204 ? 10.331 -14.451 19.146 1.00 18.95 170 GLY A N 1
ATOM 1420 C CA . GLY A 1 204 ? 10.870 -14.099 17.839 1.00 19.74 170 GLY A CA 1
ATOM 1421 C C . GLY A 1 204 ? 12.235 -13.444 17.903 1.00 21.63 170 GLY A C 1
ATOM 1422 O O . GLY A 1 204 ? 12.880 -13.287 16.864 1.00 23.22 170 GLY A O 1
ATOM 1423 N N . GLY A 1 205 ? 12.625 -12.968 19.100 1.00 20.41 171 GLY A N 1
ATOM 1424 C CA . GLY A 1 205 ? 13.968 -12.495 19.414 1.00 22.17 171 GLY A CA 1
ATOM 1425 C C . GLY A 1 205 ? 14.154 -10.973 19.358 1.00 23.02 171 GLY A C 1
ATOM 1426 O O . GLY A 1 205 ? 15.252 -10.489 19.644 1.00 24.84 171 GLY A O 1
ATOM 1427 N N . ARG A 1 206 ? 13.130 -10.205 19.021 1.00 21.07 172 ARG A N 1
ATOM 1428 C CA . ARG A 1 206 ? 13.309 -8.756 18.823 1.00 19.49 172 ARG A CA 1
ATOM 1429 C C . ARG A 1 206 ? 13.135 -7.948 20.098 1.00 24.45 172 ARG A C 1
ATOM 1430 O O . ARG A 1 206 ? 13.470 -6.748 20.109 1.00 25.39 172 ARG A O 1
ATOM 1438 N N . LEU A 1 207 ? 12.654 -8.573 21.171 1.00 23.47 173 LEU A N 1
ATOM 1439 C CA . LEU A 1 207 ? 12.634 -7.978 22.498 1.00 25.81 173 LEU A CA 1
ATOM 1440 C C . LEU A 1 207 ? 13.428 -8.849 23.450 1.00 29.52 173 LEU A C 1
ATOM 1441 O O . LEU A 1 207 ? 13.155 -10.040 23.575 1.00 27.63 173 LEU A O 1
ATOM 1446 N N . SER A 1 208 ? 14.414 -8.248 24.121 1.00 37.76 174 SER A N 1
ATOM 1447 C CA . SER A 1 208 ? 15.195 -8.911 25.165 1.00 48.19 174 SER A CA 1
ATOM 1448 C C . SER A 1 208 ? 14.377 -9.871 26.051 1.00 56.86 174 SER A C 1
ATOM 1449 O O . SER A 1 208 ? 13.212 -9.620 26.398 1.00 54.88 174 SER A O 1
ATOM 1452 N N A ASN A 1 209 ? 15.013 -10.989 26.406 0.61 62.47 175 ASN A N 1
ATOM 1453 N N B ASN A 1 209 ? 15.022 -10.977 26.433 0.39 62.39 175 ASN A N 1
ATOM 1454 C CA A ASN A 1 209 ? 14.383 -11.961 27.295 0.61 64.89 175 ASN A CA 1
ATOM 1455 C CA B ASN A 1 209 ? 14.373 -11.962 27.295 0.39 64.89 175 ASN A CA 1
ATOM 1456 C C A ASN A 1 209 ? 13.996 -11.333 28.632 0.61 65.03 175 ASN A C 1
ATOM 1457 C C B ASN A 1 209 ? 14.036 -11.388 28.668 0.39 65.06 175 ASN A C 1
ATOM 1458 O O A ASN A 1 209 ? 12.921 -11.625 29.170 0.61 65.63 175 ASN A O 1
ATOM 1459 O O B ASN A 1 209 ? 13.031 -11.782 29.270 0.39 65.80 175 ASN A O 1
ATOM 1468 N N . GLY A 1 210 ? 14.854 -10.462 29.179 1.00 62.84 176 GLY A N 1
ATOM 1469 C CA . GLY A 1 210 ? 14.575 -9.868 30.481 1.00 60.53 176 GLY A CA 1
ATOM 1470 C C . GLY A 1 210 ? 13.286 -9.073 30.526 1.00 56.82 176 GLY A C 1
ATOM 1471 O O . GLY A 1 210 ? 12.594 -9.060 31.551 1.00 54.96 176 GLY A O 1
ATOM 1472 N N . ALA A 1 211 ? 12.921 -8.446 29.402 1.00 54.66 177 ALA A N 1
ATOM 1473 C CA . ALA A 1 211 ? 11.735 -7.607 29.379 1.00 52.83 177 ALA A CA 1
ATOM 1474 C C . ALA A 1 211 ? 10.503 -8.336 29.869 1.00 52.15 177 ALA A C 1
ATOM 1475 O O . ALA A 1 211 ? 9.555 -7.684 30.308 1.00 52.06 177 ALA A O 1
ATOM 1477 N N . ALA A 1 212 ? 10.500 -9.675 29.810 1.00 53.00 178 ALA A N 1
ATOM 1478 C CA . ALA A 1 212 ? 9.291 -10.438 30.104 1.00 54.32 178 ALA A CA 1
ATOM 1479 C C . ALA A 1 212 ? 9.016 -10.473 31.594 1.00 58.47 178 ALA A C 1
ATOM 1480 O O . ALA A 1 212 ? 7.864 -10.303 32.026 1.00 58.66 178 ALA A O 1
ATOM 1482 N N . ILE A 1 213 ? 10.069 -10.718 32.384 1.00 61.50 179 ILE A N 1
ATOM 1483 C CA . ILE A 1 213 ? 10.004 -10.602 33.833 1.00 65.29 179 ILE A CA 1
ATOM 1484 C C . ILE A 1 213 ? 9.947 -9.142 34.244 1.00 68.34 179 ILE A C 1
ATOM 1485 O O . ILE A 1 213 ? 9.353 -8.811 35.283 1.00 68.83 179 ILE A O 1
ATOM 1486 N N . LEU A 1 214 ? 10.559 -8.244 33.451 1.00 70.56 180 LEU A N 1
ATOM 1487 C CA . LEU A 1 214 ? 10.286 -6.814 33.601 1.00 71.83 180 LEU A CA 1
ATOM 1488 C C . LEU A 1 214 ? 8.799 -6.568 33.397 1.00 72.74 180 LEU A C 1
ATOM 1489 O O . LEU A 1 214 ? 8.310 -6.506 32.263 1.00 70.88 180 LEU A O 1
ATOM 1491 N N . GLY A 1 215 ? 8.076 -6.458 34.503 1.00 75.76 181 GLY A N 1
ATOM 1492 C CA . GLY A 1 215 ? 6.642 -6.282 34.470 1.00 77.53 181 GLY A CA 1
ATOM 1493 C C . GLY A 1 215 ? 5.893 -7.408 35.149 1.00 79.18 181 GLY A C 1
ATOM 1494 O O . GLY A 1 215 ? 6.448 -8.495 35.348 1.00 79.89 181 GLY A O 1
ATOM 1495 N N . ASN A 1 216 ? 4.624 -7.155 35.494 1.00 79.83 182 ASN A N 1
ATOM 1496 C CA . ASN A 1 216 ? 3.769 -8.114 36.191 1.00 80.28 182 ASN A CA 1
ATOM 1497 C C . ASN A 1 216 ? 3.448 -9.315 35.313 1.00 78.91 182 ASN A C 1
ATOM 1498 O O . ASN A 1 216 ? 4.351 -10.069 34.932 1.00 78.36 182 ASN A O 1
ATOM 1499 N N . LEU A 1 217 ? 2.175 -9.502 34.966 1.00 78.22 183 LEU A N 1
ATOM 1500 C CA . LEU A 1 217 ? 1.839 -10.677 34.178 1.00 78.07 183 LEU A CA 1
ATOM 1501 C C . LEU A 1 217 ? 0.914 -10.429 32.993 1.00 76.68 183 LEU A C 1
ATOM 1502 O O . LEU A 1 217 ? 1.275 -9.731 32.037 1.00 75.92 183 LEU A O 1
ATOM 1503 N N . LEU A 1 218 ? -0.259 -11.068 33.037 1.00 75.79 184 LEU A N 1
ATOM 1504 C CA . LEU A 1 218 ? -1.230 -10.965 31.955 1.00 73.21 184 LEU A CA 1
ATOM 1505 C C . LEU A 1 218 ? -1.747 -9.540 31.821 1.00 71.49 184 LEU A C 1
ATOM 1506 O O . LEU A 1 218 ? -1.793 -8.987 30.714 1.00 72.30 184 LEU A O 1
ATOM 1511 N N . SER A 1 219 ? -2.104 -8.915 32.947 1.00 69.00 185 SER A N 1
ATOM 1512 C CA . SER A 1 219 ? -2.842 -7.654 32.899 1.00 66.29 185 SER A CA 1
ATOM 1513 C C . SER A 1 219 ? -1.984 -6.501 32.377 1.00 59.34 185 SER A C 1
ATOM 1514 O O . SER A 1 219 ? -2.488 -5.620 31.660 1.00 58.46 185 SER A O 1
ATOM 1517 N N . ILE A 1 220 ? -0.695 -6.484 32.729 1.00 52.37 186 ILE A N 1
ATOM 1518 C CA . ILE A 1 220 ? 0.118 -5.305 32.469 1.00 45.84 186 ILE A CA 1
ATOM 1519 C C . ILE A 1 220 ? 0.336 -5.163 30.973 1.00 40.09 186 ILE A C 1
ATOM 1520 O O . ILE A 1 220 ? 0.411 -6.149 30.229 1.00 36.44 186 ILE A O 1
ATOM 1525 N N . LYS A 1 221 ? 0.393 -3.931 30.512 1.00 35.93 187 LYS A N 1
ATOM 1526 C CA . LYS A 1 221 ? 0.449 -3.698 29.080 1.00 36.61 187 LYS A CA 1
ATOM 1527 C C . LYS A 1 221 ? 1.559 -2.679 28.913 1.00 33.23 187 LYS A C 1
ATOM 1528 O O . LYS A 1 221 ? 1.299 -1.478 28.838 1.00 36.20 187 LYS A O 1
ATOM 1534 N N . PRO A 1 222 ? 2.810 -3.128 28.836 1.00 29.81 188 PRO A N 1
ATOM 1535 C CA . PRO A 1 222 ? 3.916 -2.185 28.628 1.00 27.03 188 PRO A CA 1
ATOM 1536 C C . PRO A 1 222 ? 3.828 -1.538 27.278 1.00 24.04 188 PRO A C 1
ATOM 1537 O O . PRO A 1 222 ? 3.407 -2.136 26.277 1.00 26.40 188 PRO A O 1
ATOM 1541 N N . ILE A 1 223 ? 4.274 -0.318 27.232 1.00 17.56 189 ILE A N 1
ATOM 1542 C CA . ILE A 1 223 ? 4.428 0.339 25.957 1.00 16.20 189 ILE A CA 1
ATOM 1543 C C . ILE A 1 223 ? 5.870 0.174 25.525 1.00 17.03 189 ILE A C 1
ATOM 1544 O O . ILE A 1 223 ? 6.792 0.434 26.299 1.00 15.28 189 ILE A O 1
ATOM 1549 N N . LEU A 1 224 ? 6.063 -0.279 24.275 1.00 16.51 190 LEU A N 1
ATOM 1550 C CA . LEU A 1 224 ? 7.375 -0.441 23.700 1.00 15.17 190 LEU A CA 1
ATOM 1551 C C . LEU A 1 224 ? 7.553 0.636 22.631 1.00 13.49 190 LEU A C 1
ATOM 1552 O O . LEU A 1 224 ? 6.572 1.181 22.137 1.00 14.25 190 LEU A O 1
ATOM 1557 N N . TYR A 1 225 ? 8.797 0.966 22.305 1.00 14.28 191 TYR A N 1
ATOM 1558 C CA . TYR A 1 225 ? 9.020 1.925 21.220 1.00 14.10 191 TYR A CA 1
ATOM 1559 C C . TYR A 1 225 ? 10.333 1.589 20.515 1.00 15.34 191 TYR A C 1
ATOM 1560 O O . TYR A 1 225 ? 11.105 0.713 20.944 1.00 13.47 191 TYR A O 1
ATOM 1569 N N . PHE A 1 226 ? 10.547 2.256 19.379 1.00 14.33 192 PHE A N 1
ATOM 1570 C CA . PHE A 1 226 ? 11.825 2.143 18.702 1.00 14.12 192 PHE A CA 1
ATOM 1571 C C . PHE A 1 226 ? 12.755 3.215 19.235 1.00 14.31 192 PHE A C 1
ATOM 1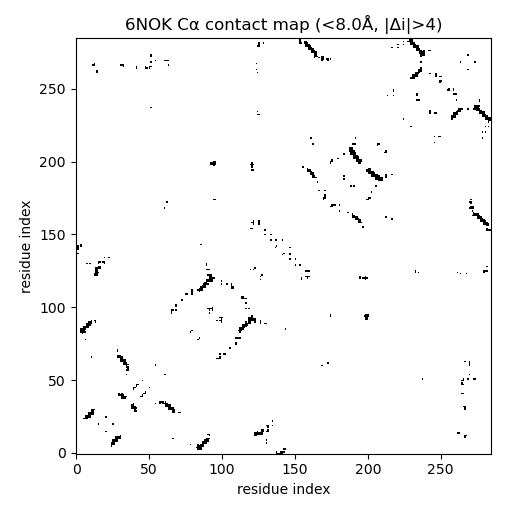572 O O . PHE A 1 226 ? 12.498 4.422 19.076 1.00 14.84 192 PHE A O 1
ATOM 1580 N N . ASN A 1 227 ? 13.838 2.787 19.859 1.00 13.04 193 ASN A N 1
ATOM 1581 C CA . ASN A 1 227 ? 14.738 3.736 20.467 1.00 16.28 193 ASN A CA 1
ATOM 1582 C C . ASN A 1 227 ? 15.630 4.349 19.375 1.00 19.50 193 ASN A C 1
ATOM 1583 O O . ASN A 1 227 ? 15.468 4.088 18.185 1.00 17.30 193 ASN A O 1
ATOM 1588 N N A ASP A 1 228 ? 16.589 5.171 19.807 0.61 21.78 194 ASP A N 1
ATOM 1589 N N B ASP A 1 228 ? 16.580 5.197 19.793 0.39 21.75 194 ASP A N 1
ATOM 1590 C CA A ASP A 1 228 ? 17.379 5.926 18.849 0.61 22.35 194 ASP A CA 1
ATOM 1591 C CA B ASP A 1 228 ? 17.351 5.923 18.791 0.39 22.48 194 ASP A CA 1
ATOM 1592 C C A ASP A 1 228 ? 18.445 5.081 18.172 0.61 21.76 194 ASP A C 1
ATOM 1593 C C B ASP A 1 228 ? 18.376 5.044 18.093 0.39 21.65 194 ASP A C 1
ATOM 1594 O O A ASP A 1 228 ? 19.160 5.603 17.307 0.61 21.90 194 ASP A O 1
ATOM 1595 O O B ASP A 1 228 ? 18.991 5.499 17.120 0.39 21.70 194 ASP A O 1
ATOM 1604 N N . GLN A 1 229 ? 18.566 3.807 18.548 1.00 19.62 195 GLN A N 1
ATOM 1605 C CA . GLN A 1 229 ? 19.350 2.821 17.813 1.00 22.12 195 GLN A CA 1
ATOM 1606 C C . GLN A 1 229 ? 18.487 1.919 16.951 1.00 20.33 195 GLN A C 1
ATOM 1607 O O . GLN A 1 229 ? 18.998 0.930 16.409 1.00 20.00 195 GLN A O 1
ATOM 1613 N N . GLY A 1 230 ? 17.191 2.224 16.808 1.00 14.45 196 GLY A N 1
ATOM 1614 C CA . GLY A 1 230 ? 16.279 1.364 16.061 1.00 14.22 196 GLY A CA 1
ATOM 1615 C C . GLY A 1 230 ? 15.947 0.030 16.705 1.00 14.80 196 GLY A C 1
ATOM 1616 O O . GLY A 1 230 ? 15.449 -0.873 16.015 1.00 15.13 196 GLY A O 1
ATOM 1617 N N . VAL A 1 231 ? 16.134 -0.082 18.019 1.00 14.77 197 VAL A N 1
ATOM 1618 C CA . VAL A 1 231 ? 15.873 -1.314 18.761 1.00 13.67 197 VAL A CA 1
ATOM 1619 C C . VAL A 1 231 ? 14.572 -1.165 19.564 1.00 13.72 197 VAL A C 1
ATOM 1620 O O . VAL A 1 231 ? 14.295 -0.092 20.110 1.00 16.00 197 VAL A O 1
ATOM 1624 N N . ILE A 1 232 ? 13.818 -2.232 19.663 1.00 12.95 198 ILE A N 1
ATOM 1625 C CA . ILE A 1 232 ? 12.553 -2.205 20.401 1.00 13.68 198 ILE A CA 1
ATOM 1626 C C . ILE A 1 232 ? 12.887 -2.251 21.886 1.00 16.70 198 ILE A C 1
ATOM 1627 O O . ILE A 1 232 ? 13.638 -3.139 22.347 1.00 15.40 198 ILE A O 1
ATOM 1632 N N . GLU A 1 233 ? 12.341 -1.295 22.649 1.00 14.05 199 GLU A N 1
ATOM 1633 C CA . GLU A 1 233 ? 12.752 -1.084 24.031 1.00 17.38 199 GLU A CA 1
ATOM 1634 C C . GLU A 1 233 ? 11.473 -0.811 24.810 1.00 14.58 199 GLU A C 1
ATOM 1635 O O . GLU A 1 233 ? 10.535 -0.251 24.240 1.00 14.90 199 GLU A O 1
ATOM 1641 N N . VAL A 1 234 ? 11.455 -1.164 26.105 1.00 15.25 200 VAL A N 1
ATOM 1642 C CA . VAL A 1 234 ? 10.331 -0.774 26.957 1.00 15.63 200 VAL A CA 1
ATOM 1643 C C . VAL A 1 234 ? 10.394 0.726 27.222 1.00 16.64 200 VAL A C 1
ATOM 1644 O O . VAL A 1 234 ? 11.400 1.232 27.724 1.00 17.47 200 VAL A O 1
ATOM 1648 N N . TYR A 1 235 ? 9.327 1.441 26.866 1.00 15.74 201 TYR A N 1
ATOM 1649 C CA . TYR A 1 235 ? 9.166 2.860 27.143 1.00 17.12 201 TYR A CA 1
ATOM 1650 C C . TYR A 1 235 ? 8.597 3.116 28.521 1.00 16.96 201 TYR A C 1
ATOM 1651 O O . TYR A 1 235 ? 9.116 3.952 29.249 1.00 17.61 201 TYR A O 1
ATOM 1660 N N . GLU A 1 236 ? 7.520 2.414 28.862 1.00 17.03 202 GLU A N 1
ATOM 1661 C CA . GLU A 1 236 ? 6.802 2.654 30.115 1.00 19.11 202 GLU A CA 1
ATOM 1662 C C . GLU A 1 236 ? 6.031 1.383 30.457 1.00 17.90 202 GLU A C 1
ATOM 1663 O O . GLU A 1 236 ? 5.394 0.819 29.572 1.00 20.06 202 GLU A O 1
ATOM 1669 N N . LYS A 1 237 ? 6.090 0.931 31.703 1.00 18.66 203 LYS A N 1
ATOM 1670 C CA . LYS A 1 237 ? 5.308 -0.204 32.117 1.00 18.84 203 LYS A CA 1
ATOM 1671 C C . LYS A 1 237 ? 3.969 0.332 32.610 1.00 20.31 203 LYS A C 1
ATOM 1672 O O . LYS A 1 237 ? 3.926 0.934 33.665 1.00 21.81 203 LYS A O 1
ATOM 1678 N N . VAL A 1 238 ? 2.880 0.112 31.832 1.00 21.36 204 VAL A N 1
ATOM 1679 C CA . VAL A 1 238 ? 1.526 0.595 32.138 1.00 22.78 204 VAL A CA 1
ATOM 1680 C C . VAL A 1 238 ? 0.747 -0.557 32.750 1.00 26.82 204 VAL A C 1
ATOM 1681 O O . VAL A 1 238 ? 0.959 -1.730 32.393 1.00 26.77 204 VAL A O 1
ATOM 1685 N N . ARG A 1 239 ? -0.161 -0.243 33.677 1.00 27.62 205 ARG A N 1
ATOM 1686 C CA . ARG A 1 239 ? -0.844 -1.290 34.419 1.00 31.23 205 ARG A CA 1
ATOM 1687 C C . ARG A 1 239 ? -1.921 -1.986 33.586 1.00 32.58 205 ARG A C 1
ATOM 1688 O O . ARG A 1 239 ? -2.113 -3.193 33.725 1.00 36.84 205 ARG A O 1
ATOM 1696 N N . THR A 1 240 ? -2.630 -1.262 32.706 1.00 30.95 206 THR A N 1
ATOM 1697 C CA . THR A 1 240 ? -3.795 -1.806 32.000 1.00 28.04 206 THR A CA 1
ATOM 1698 C C . THR A 1 240 ? -3.860 -1.329 30.555 1.00 26.55 206 THR A C 1
ATOM 1699 O O . THR A 1 240 ? -3.273 -0.319 30.180 1.00 24.95 206 THR A O 1
ATOM 1703 N N . GLU A 1 241 ? -4.657 -2.042 29.749 1.00 27.22 207 GLU A N 1
ATOM 1704 C CA . GLU A 1 241 ? -4.814 -1.691 28.336 1.00 28.14 207 GLU A CA 1
ATOM 1705 C C . GLU A 1 241 ? -5.496 -0.343 28.154 1.00 26.79 207 GLU A C 1
ATOM 1706 O O . GLU A 1 241 ? -5.107 0.455 27.287 1.00 24.25 207 GLU A O 1
ATOM 1712 N N . LYS A 1 242 ? -6.534 -0.076 28.952 1.00 27.31 208 LYS A N 1
ATOM 1713 C CA . LYS A 1 242 ? -7.217 1.188 28.819 1.00 27.99 208 LYS A CA 1
ATOM 1714 C C . LYS A 1 242 ? -6.260 2.343 29.081 1.00 27.94 208 LYS A C 1
ATOM 1715 O O . LYS A 1 242 ? -6.260 3.341 28.355 1.00 26.87 208 LYS A O 1
ATOM 1721 N N . LYS A 1 243 ? -5.434 2.236 30.120 1.00 27.16 209 LYS A N 1
ATOM 1722 C CA . LYS A 1 243 ? -4.500 3.321 30.320 1.00 27.40 209 LYS A CA 1
ATOM 1723 C C . LYS A 1 243 ? -3.474 3.386 29.196 1.00 23.31 209 LYS A C 1
ATOM 1724 O O . LYS A 1 243 ? -3.121 4.476 28.761 1.00 22.15 209 LYS A O 1
ATOM 1730 N N . ALA A 1 244 ? -2.963 2.231 28.757 1.00 21.93 210 ALA A N 1
ATOM 1731 C CA . ALA A 1 244 ? -1.951 2.207 27.707 1.00 21.47 210 ALA A CA 1
ATOM 1732 C C . ALA A 1 244 ? -2.456 2.860 26.427 1.00 21.17 210 ALA A C 1
ATOM 1733 O O . ALA A 1 244 ? -1.702 3.580 25.787 1.00 21.28 210 ALA A O 1
ATOM 1735 N N . THR A 1 245 ? -3.759 2.744 26.145 1.00 23.43 211 THR A N 1
ATOM 1736 C CA . THR A 1 245 ? -4.374 3.357 24.961 1.00 25.32 211 THR A CA 1
ATOM 1737 C C . THR A 1 245 ? -4.302 4.869 25.046 1.00 24.71 211 THR A C 1
ATOM 1738 O O . THR A 1 245 ? -3.898 5.555 24.087 1.00 23.90 211 THR A O 1
ATOM 1742 N N A LYS A 1 246 ? -4.683 5.416 26.195 0.46 24.48 212 LYS A N 1
ATOM 1743 N N B LYS A 1 246 ? -4.733 5.406 26.187 0.54 24.53 212 LYS A N 1
ATOM 1744 C CA A LYS A 1 246 ? -4.621 6.855 26.379 0.46 24.84 212 LYS A CA 1
ATOM 1745 C CA B LYS A 1 246 ? -4.633 6.830 26.452 0.54 24.89 212 LYS A CA 1
ATOM 1746 C C A LYS A 1 246 ? -3.186 7.342 26.440 0.46 22.82 212 LYS A C 1
ATOM 1747 C C B LYS A 1 246 ? -3.191 7.288 26.369 0.54 22.70 212 LYS A C 1
ATOM 1748 O O A LYS A 1 246 ? -2.903 8.470 26.007 0.46 22.07 212 LYS A O 1
ATOM 1749 O O B LYS A 1 246 ? -2.901 8.326 25.756 0.54 22.16 212 LYS A O 1
ATOM 1760 N N . ARG A 1 247 ? -2.268 6.526 26.998 1.00 21.70 213 ARG A N 1
ATOM 1761 C CA . ARG A 1 247 ? -0.868 6.953 27.063 1.00 18.78 213 ARG A CA 1
ATOM 1762 C C . ARG A 1 247 ? -0.266 7.035 25.670 1.00 18.08 213 ARG A C 1
ATOM 1763 O O . ARG A 1 247 ? 0.518 7.949 25.387 1.00 17.47 213 ARG A O 1
ATOM 1771 N N . LEU A 1 248 ? -0.618 6.108 24.770 1.00 18.08 214 LEU A N 1
ATOM 1772 C CA . LEU A 1 248 ? -0.101 6.238 23.387 1.00 17.59 214 LEU A CA 1
ATOM 1773 C C . LEU A 1 248 ? -0.491 7.589 22.791 1.00 18.30 214 LEU A C 1
ATOM 1774 O O . LEU A 1 248 ? 0.323 8.268 22.168 1.00 17.75 214 LEU A O 1
ATOM 1779 N N . ILE A 1 249 ? -1.732 8.005 23.010 1.00 18.06 215 ILE A N 1
ATOM 1780 C CA . ILE A 1 249 ? -2.182 9.284 22.477 1.00 19.79 215 ILE A CA 1
ATOM 1781 C C . ILE A 1 249 ? -1.373 10.400 23.100 1.00 20.43 215 ILE A C 1
ATOM 1782 O O . ILE A 1 249 ? -0.935 11.353 22.434 1.00 20.48 215 ILE A O 1
ATOM 1787 N N . GLU A 1 250 ? -1.233 10.340 24.414 1.00 18.91 216 GLU A N 1
ATOM 1788 C CA . GLU A 1 250 ? -0.598 11.444 25.110 1.00 21.24 216 GLU A CA 1
ATOM 1789 C C . GLU A 1 250 ? 0.851 11.561 24.672 1.00 18.49 216 GLU A C 1
ATOM 1790 O O . GLU A 1 250 ? 1.370 12.666 24.501 1.00 22.16 216 GLU A O 1
ATOM 1796 N N . ILE A 1 251 ? 1.511 10.414 24.452 1.00 17.71 217 ILE A N 1
ATOM 1797 C CA . ILE A 1 251 ? 2.903 10.436 24.033 1.00 18.30 217 ILE A CA 1
ATOM 1798 C C . ILE A 1 251 ? 2.998 11.063 22.644 1.00 20.07 217 ILE A C 1
ATOM 1799 O O . ILE A 1 251 ? 3.868 11.925 22.379 1.00 22.54 217 ILE A O 1
ATOM 1804 N N . ILE A 1 252 ? 2.082 10.684 21.743 1.00 19.93 218 ILE A N 1
ATOM 1805 C CA . ILE A 1 252 ? 2.148 11.218 20.376 1.00 20.04 218 ILE A CA 1
ATOM 1806 C C . ILE A 1 252 ? 1.848 12.726 20.377 1.00 21.86 218 ILE A C 1
ATOM 1807 O O . ILE A 1 252 ? 2.471 13.502 19.637 1.00 22.50 218 ILE A O 1
ATOM 1812 N N . LYS A 1 253 ? 0.939 13.201 21.249 1.00 21.73 219 LYS A N 1
ATOM 1813 C CA . LYS A 1 253 ? 0.735 14.646 21.352 1.00 23.33 219 LYS A CA 1
ATOM 1814 C C . LYS A 1 253 ? 2.053 15.354 21.692 1.00 26.49 219 LYS A C 1
ATOM 1815 O O . LYS A 1 253 ? 2.362 16.422 21.155 1.00 25.36 219 LYS A O 1
ATOM 1821 N N . GLU A 1 254 ? 2.865 14.742 22.556 1.00 28.10 220 GLU A N 1
ATOM 1822 C CA . GLU A 1 254 ? 4.149 15.324 22.917 1.00 34.61 220 GLU A CA 1
ATOM 1823 C C . GLU A 1 254 ? 5.147 15.234 21.766 1.00 33.90 220 GLU A C 1
ATOM 1824 O O . GLU A 1 254 ? 5.781 16.242 21.414 1.00 36.37 220 GLU A O 1
ATOM 1830 N N . THR A 1 255 ? 5.327 14.041 21.184 1.00 30.15 221 THR A N 1
ATOM 1831 C CA . THR A 1 255 ? 6.422 13.881 20.233 1.00 29.32 221 THR A CA 1
ATOM 1832 C C . THR A 1 255 ? 6.151 14.576 18.917 1.00 30.78 221 THR A C 1
ATOM 1833 O O . THR A 1 255 ? 7.099 14.790 18.154 1.00 33.03 221 THR A O 1
ATOM 1837 N N . THR A 1 256 ? 4.908 14.952 18.623 1.00 27.49 222 THR A N 1
ATOM 1838 C CA . THR A 1 256 ? 4.654 15.562 17.330 1.00 24.73 222 THR A CA 1
ATOM 1839 C C . THR A 1 256 ? 4.345 17.031 17.455 1.00 28.33 222 THR A C 1
ATOM 1840 O O . THR A 1 256 ? 3.872 17.634 16.494 1.00 28.61 222 THR A O 1
ATOM 1844 N N . ALA A 1 257 ? 4.650 17.637 18.602 1.00 30.85 223 ALA A N 1
ATOM 1845 C CA . ALA A 1 257 ? 4.206 19.002 18.855 1.00 32.83 223 ALA A CA 1
ATOM 1846 C C . ALA A 1 257 ? 4.975 20.044 18.039 1.00 34.01 223 ALA A C 1
ATOM 1847 O O . ALA A 1 257 ? 4.448 21.133 17.804 1.00 35.88 223 ALA A O 1
ATOM 1849 N N . SER A 1 258 ? 6.184 19.730 17.582 1.00 35.18 224 SER A N 1
ATOM 1850 C CA . SER A 1 258 ? 7.027 20.731 16.917 1.00 39.58 224 SER A CA 1
ATOM 1851 C C . SER A 1 258 ? 6.536 21.088 15.511 1.00 38.69 224 SER A C 1
ATOM 1852 O O . SER A 1 258 ? 6.590 22.259 15.115 1.00 41.73 224 SER A O 1
ATOM 1855 N N . GLY A 1 259 ? 6.050 20.127 14.747 1.00 34.10 225 GLY A N 1
ATOM 1856 C CA . GLY A 1 259 ? 5.829 20.390 13.330 1.00 32.84 225 GLY A CA 1
ATOM 1857 C C . GLY A 1 259 ? 4.696 19.581 12.728 1.00 28.34 225 GLY A C 1
ATOM 1858 O O . GLY A 1 259 ? 3.868 19.053 13.472 1.00 25.11 225 GLY A O 1
ATOM 1859 N N . GLN A 1 260 ? 4.611 19.517 11.395 1.00 23.58 226 GLN A N 1
ATOM 1860 C CA . GLN A 1 260 ? 3.605 18.676 10.775 1.00 21.76 226 GLN A CA 1
ATOM 1861 C C . GLN A 1 260 ? 4.124 17.244 10.705 1.00 20.21 226 GLN A C 1
ATOM 1862 O O . GLN A 1 260 ? 5.217 17.002 10.209 1.00 19.71 226 GLN A O 1
ATOM 1868 N N . TYR A 1 261 ? 3.324 16.297 11.198 1.00 18.08 227 TYR A N 1
ATOM 1869 C CA . TYR A 1 261 ? 3.661 14.882 11.237 1.00 17.33 227 TYR A CA 1
ATOM 1870 C C . TYR A 1 261 ? 2.526 14.104 10.610 1.00 19.84 227 TYR A C 1
ATOM 1871 O O . TYR A 1 261 ? 1.352 14.471 10.784 1.00 25.09 227 TYR A O 1
ATOM 1880 N N . ARG A 1 262 ? 2.859 13.029 9.917 1.00 20.71 228 ARG A N 1
ATOM 1881 C CA . ARG A 1 262 ? 1.941 11.911 9.693 1.00 20.76 228 ARG A CA 1
ATOM 1882 C C . ARG A 1 262 ? 1.921 11.026 10.941 1.00 20.94 228 ARG A C 1
ATOM 1883 O O . ARG A 1 262 ? 2.980 10.699 11.492 1.00 19.80 228 ARG A O 1
ATOM 1891 N N . VAL A 1 263 ? 0.727 10.696 11.420 1.00 18.40 229 VAL A N 1
ATOM 1892 C CA . VAL A 1 263 ? 0.571 9.742 12.512 1.00 16.05 229 VAL A CA 1
ATOM 1893 C C . VAL A 1 263 ? -0.239 8.590 11.954 1.00 15.69 229 VAL A C 1
ATOM 1894 O O . VAL A 1 263 ? -1.292 8.811 11.333 1.00 17.75 229 VAL A O 1
ATOM 1898 N N . ILE A 1 264 ? 0.214 7.373 12.183 1.00 13.64 230 ILE A N 1
ATOM 1899 C CA . ILE A 1 264 ? -0.484 6.218 11.649 1.00 13.85 230 ILE A CA 1
ATOM 1900 C C . ILE A 1 264 ? -0.889 5.337 12.810 1.00 15.86 230 ILE A C 1
ATOM 1901 O O . ILE A 1 264 ? -0.044 4.989 13.657 1.00 16.79 230 ILE A O 1
ATOM 1906 N N . VAL A 1 265 ? -2.177 4.953 12.835 1.00 14.08 231 VAL A N 1
ATOM 1907 C CA . VAL A 1 265 ? -2.666 3.973 13.792 1.00 16.53 231 VAL A CA 1
ATOM 1908 C C . VAL A 1 265 ? -2.541 2.621 13.121 1.00 16.46 231 VAL A C 1
ATOM 1909 O O . VAL A 1 265 ? -3.157 2.435 12.069 1.00 19.53 231 VAL A O 1
ATOM 1913 N N . ILE A 1 266 ? -1.735 1.716 13.691 1.00 14.00 232 ILE A N 1
ATOM 1914 C CA . ILE A 1 266 ? -1.409 0.431 13.048 1.00 12.96 232 ILE A CA 1
ATOM 1915 C C . ILE A 1 266 ? -1.886 -0.685 13.951 1.00 15.30 232 ILE A C 1
ATOM 1916 O O . ILE A 1 266 ? -1.562 -0.688 15.135 1.00 16.95 232 ILE A O 1
ATOM 1921 N N . HIS A 1 267 ? -2.564 -1.677 13.396 1.00 15.54 233 HIS A N 1
ATOM 1922 C CA . HIS A 1 267 ? -3.062 -2.726 14.293 1.00 15.44 233 HIS A CA 1
ATOM 1923 C C . HIS A 1 267 ? -2.922 -4.078 13.614 1.00 15.21 233 HIS A C 1
ATOM 1924 O O . HIS A 1 267 ? -2.995 -4.179 12.395 1.00 14.04 233 HIS A O 1
ATOM 1931 N N . GLY A 1 268 ? -2.844 -5.115 14.449 1.00 15.38 234 GLY A N 1
ATOM 1932 C CA . GLY A 1 268 ? -2.904 -6.508 14.004 1.00 15.48 234 GLY A CA 1
ATOM 1933 C C . GLY A 1 268 ? -4.099 -7.194 14.631 1.00 18.05 234 GLY A C 1
ATOM 1934 O O . GLY A 1 268 ? -4.093 -7.529 15.837 1.00 18.47 234 GLY A O 1
ATOM 1935 N N . ASN A 1 269 ? -5.183 -7.318 13.857 1.00 19.74 235 ASN A N 1
ATOM 1936 C CA . ASN A 1 269 ? -6.409 -7.865 14.424 1.00 21.87 235 ASN A CA 1
ATOM 1937 C C . ASN A 1 269 ? -6.910 -7.103 15.639 1.00 22.19 235 ASN A C 1
ATOM 1938 O O . ASN A 1 269 ? -7.418 -7.717 16.609 1.00 22.87 235 ASN A O 1
ATOM 1943 N N . ALA A 1 270 ? -6.841 -5.773 15.607 1.00 18.41 236 ALA A N 1
ATOM 1944 C CA . ALA A 1 270 ? -7.382 -4.969 16.713 1.00 19.82 236 ALA A CA 1
ATOM 1945 C C . ALA A 1 270 ? -8.101 -3.736 16.142 1.00 20.67 236 ALA A C 1
ATOM 1946 O O . ALA A 1 270 ? -7.789 -2.592 16.482 1.00 17.31 236 ALA A O 1
ATOM 1948 N N . PRO A 1 271 ? -9.102 -3.952 15.285 1.00 21.59 237 PRO A N 1
ATOM 1949 C CA . PRO A 1 271 ? -9.689 -2.816 14.543 1.00 20.84 237 PRO A CA 1
ATOM 1950 C C . PRO A 1 271 ? -10.529 -1.870 15.414 1.00 21.38 237 PRO A C 1
ATOM 1951 O O . PRO A 1 271 ? -10.576 -0.658 15.142 1.00 20.55 237 PRO A O 1
ATOM 1955 N N . GLU A 1 272 ? -11.195 -2.385 16.457 1.00 22.04 238 GLU A N 1
ATOM 1956 C CA . GLU A 1 272 ? -12.025 -1.522 17.284 1.00 23.57 238 GLU A CA 1
ATOM 1957 C C . GLU A 1 272 ? -11.143 -0.594 18.116 1.00 22.97 238 GLU A C 1
ATOM 1958 O O . GLU A 1 272 ? -11.412 0.612 18.201 1.00 24.51 238 GLU A O 1
ATOM 1964 N N . LYS A 1 273 ? -10.040 -1.136 18.662 1.00 19.11 239 LYS A N 1
ATOM 1965 C 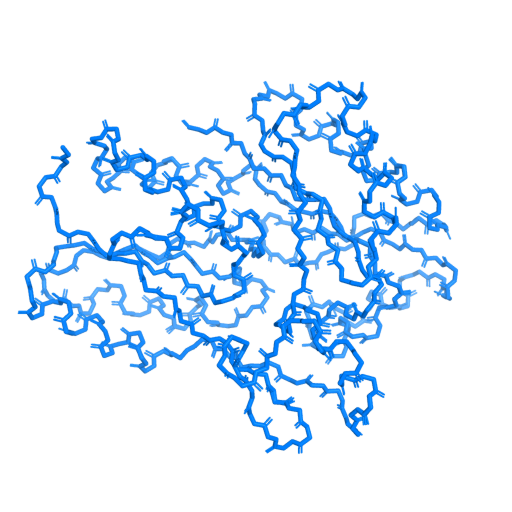CA . LYS A 1 273 ? -9.074 -0.309 19.377 1.00 20.88 239 LYS A CA 1
ATOM 1966 C C . LYS A 1 273 ? -8.429 0.669 18.419 1.00 20.59 239 LYS A C 1
ATOM 1967 O O . LYS A 1 273 ? -8.290 1.852 18.743 1.00 22.39 239 LYS A O 1
ATOM 1973 N N . ALA A 1 274 ? -8.105 0.221 17.188 1.00 18.19 240 ALA A N 1
ATOM 1974 C CA . ALA A 1 274 ? -7.473 1.169 16.266 1.00 18.27 240 ALA A CA 1
ATOM 1975 C C . ALA A 1 274 ? -8.406 2.347 15.940 1.00 20.84 240 ALA A C 1
ATOM 1976 O O . ALA A 1 274 ? -7.976 3.511 15.832 1.00 18.06 240 ALA A O 1
ATOM 1978 N N . GLU A 1 275 ? -9.699 2.061 15.757 1.00 21.33 241 GLU A N 1
ATOM 1979 C CA . GLU A 1 275 ? -10.612 3.116 15.358 1.00 26.37 241 GLU A CA 1
ATOM 1980 C C . GLU A 1 275 ? -10.815 4.119 16.497 1.00 24.89 241 GLU A C 1
ATOM 1981 O O . GLU A 1 275 ? -10.875 5.329 16.259 1.00 26.64 241 GLU A O 1
ATOM 1987 N N . GLU A 1 276 ? -10.893 3.614 17.734 1.00 23.04 242 GLU A N 1
ATOM 1988 C CA . GLU A 1 276 ? -10.901 4.450 18.938 1.00 26.41 242 GLU A CA 1
ATOM 1989 C C . GLU A 1 276 ? -9.717 5.402 18.975 1.00 24.60 242 GLU A C 1
ATOM 1990 O O . GLU A 1 276 ? -9.892 6.591 19.233 1.00 26.34 242 GLU A O 1
ATOM 1996 N N . LEU A 1 277 ? -8.503 4.894 18.736 1.00 21.21 243 LEU A N 1
ATOM 1997 C CA . LEU A 1 277 ? -7.331 5.760 18.761 1.00 22.34 243 LEU A CA 1
ATOM 1998 C C . LEU A 1 277 ? -7.414 6.775 17.648 1.00 21.43 243 LEU A C 1
ATOM 1999 O O . LEU A 1 277 ? -7.089 7.946 17.831 1.00 19.99 243 LEU A O 1
ATOM 2004 N N . ARG A 1 278 ? -7.803 6.321 16.456 1.00 20.67 244 ARG A N 1
ATOM 2005 C CA . ARG A 1 278 ? -7.902 7.253 15.348 1.00 20.05 244 ARG A CA 1
ATOM 2006 C C . ARG A 1 278 ? -8.875 8.368 15.692 1.00 23.87 244 ARG A C 1
ATOM 2007 O O . ARG A 1 278 ? -8.591 9.541 15.448 1.00 24.57 244 ARG A O 1
ATOM 2015 N N . GLN A 1 279 ? -10.019 8.031 16.293 1.00 24.51 245 GLN A N 1
ATOM 2016 C CA . GLN A 1 279 ? -10.965 9.075 16.680 1.00 26.21 245 GLN A CA 1
ATOM 2017 C C . GLN A 1 279 ? -10.348 10.079 17.669 1.00 26.81 245 GLN A C 1
ATOM 2018 O O . GLN A 1 279 ? -10.598 11.292 17.572 1.00 27.74 245 GLN A O 1
ATOM 2024 N N . HIS A 1 280 ? -9.552 9.602 18.639 1.00 24.62 246 HIS A N 1
ATOM 2025 C CA . HIS A 1 280 ? -8.901 10.523 19.586 1.00 27.59 246 HIS A CA 1
ATOM 2026 C C . HIS A 1 280 ? -7.929 11.464 18.871 1.00 26.77 246 HIS A C 1
ATOM 2027 O O . HIS A 1 280 ? -7.798 12.652 19.229 1.00 26.97 246 HIS A O 1
ATOM 2034 N N . LEU A 1 281 ? -7.228 10.942 17.866 1.00 22.88 247 LEU A N 1
ATOM 2035 C CA . LEU A 1 281 ? -6.297 11.772 17.112 1.00 21.85 247 LEU A CA 1
ATOM 2036 C C . LEU A 1 281 ? -7.032 12.758 16.220 1.00 27.13 247 LEU A C 1
ATOM 2037 O O . LEU A 1 281 ? -6.592 13.912 16.044 1.00 26.64 247 LEU A O 1
ATOM 2042 N N . LEU A 1 282 ? -8.147 12.323 15.621 1.00 29.89 248 LEU A N 1
ATOM 2043 C CA . LEU A 1 282 ? -8.936 13.254 14.826 1.00 32.06 248 LEU A CA 1
ATOM 2044 C C . LEU A 1 282 ? -9.513 14.352 15.691 1.00 32.96 248 LEU A C 1
ATOM 2045 O O . LEU A 1 282 ? -9.583 15.509 15.266 1.00 32.70 248 LEU A O 1
ATOM 2050 N N . ASP A 1 283 ? -9.922 14.021 16.925 1.00 35.53 249 ASP A N 1
ATOM 2051 C CA . ASP A 1 283 ? -10.475 15.039 17.819 1.00 38.43 249 ASP A CA 1
ATOM 2052 C C . ASP A 1 283 ? -9.400 16.012 18.267 1.00 37.35 249 ASP A C 1
ATOM 2053 O O . ASP A 1 283 ? -9.674 17.196 18.472 1.00 37.52 249 ASP A O 1
ATOM 2058 N N . PHE A 1 284 ? -8.174 15.536 18.402 1.00 35.55 250 PHE A N 1
ATOM 2059 C CA . PHE A 1 284 ? -7.052 16.408 18.690 1.00 35.31 250 PHE A CA 1
ATOM 2060 C C . PHE A 1 284 ? -6.759 17.375 17.542 1.00 36.57 250 PHE A C 1
ATOM 2061 O O . PHE A 1 284 ? -6.099 18.401 17.762 1.00 37.85 250 PHE A O 1
ATOM 2069 N N . GLY A 1 285 ? -7.224 17.079 16.327 1.00 35.03 251 GLY A N 1
ATOM 2070 C CA . GLY A 1 285 ? -7.057 17.978 15.193 1.00 37.62 251 GLY A CA 1
ATOM 2071 C C . GLY A 1 285 ? -6.168 17.470 14.078 1.00 39.48 251 GLY A C 1
ATOM 2072 O O . GLY A 1 285 ? -5.814 18.260 13.183 1.00 41.82 251 GLY A O 1
ATOM 2073 N N . LEU A 1 286 ? -5.815 16.174 14.080 1.00 37.16 252 LEU A N 1
ATOM 2074 C CA . LEU A 1 286 ? -4.805 15.682 13.145 1.00 36.62 252 LEU A CA 1
ATOM 2075 C C . LEU A 1 286 ? -5.308 15.665 11.702 1.00 35.53 252 LEU A C 1
ATOM 2076 O O . LEU A 1 286 ? -4.504 15.746 10.775 1.00 35.94 252 LEU A O 1
ATOM 2081 N N . GLY A 1 287 ? -6.615 15.527 11.492 1.00 35.30 253 GLY A N 1
ATOM 2082 C CA . GLY A 1 287 ? -7.184 15.523 10.148 1.00 34.93 253 GLY A CA 1
ATOM 2083 C C . GLY A 1 287 ? -6.679 14.414 9.241 1.00 35.25 253 GLY A C 1
ATOM 2084 O O . GLY A 1 287 ? -6.524 13.246 9.632 1.00 33.82 253 GLY A O 1
ATOM 2085 N N . SER A 1 288 ? -6.433 14.776 7.970 1.00 33.35 254 SER A N 1
ATOM 2086 C CA . SER A 1 288 ? -5.971 13.701 7.117 1.00 33.37 254 SER A CA 1
ATOM 2087 C C . SER A 1 288 ? -4.539 13.349 7.400 1.00 31.44 254 SER A C 1
ATOM 2088 O O . SER A 1 288 ? -3.999 12.459 6.752 1.00 32.21 254 SER A O 1
ATOM 2091 N N . ASP A 1 289 ? -3.901 14.009 8.355 1.00 28.74 255 ASP A N 1
ATOM 2092 C CA . ASP A 1 289 ? -2.561 13.551 8.679 1.00 24.77 255 ASP A CA 1
ATOM 2093 C C . ASP A 1 289 ? -2.576 12.303 9.542 1.00 21.93 255 ASP A C 1
ATOM 2094 O O . ASP A 1 289 ? -1.513 11.742 9.783 1.00 23.76 255 ASP A O 1
ATOM 2099 N N . VAL A 1 290 ? -3.739 11.801 9.954 1.00 19.59 256 VAL A N 1
ATOM 2100 C CA . VAL A 1 290 ? -3.786 10.519 10.657 1.00 21.27 256 VAL A CA 1
ATOM 2101 C C . VAL A 1 290 ? -4.423 9.504 9.738 1.00 21.84 256 VAL A C 1
ATOM 2102 O O . VAL A 1 290 ? -5.431 9.792 9.074 1.00 24.38 256 VAL A O 1
ATOM 2106 N N . SER A 1 291 ? -3.847 8.314 9.712 1.00 20.53 257 SER A N 1
ATOM 2107 C CA . SER A 1 291 ? -4.331 7.267 8.842 1.00 20.83 257 SER A CA 1
ATOM 2108 C C . SER A 1 291 ? -4.234 5.949 9.582 1.00 21.53 257 SER A C 1
ATOM 2109 O O . SER A 1 291 ? -3.697 5.881 10.694 1.00 19.00 257 SER A O 1
ATOM 2112 N N . LEU A 1 292 ? -4.778 4.880 8.954 1.00 19.47 258 LEU A N 1
ATOM 2113 C CA . LEU A 1 292 ? -4.850 3.565 9.571 1.00 18.47 258 LEU A CA 1
ATOM 2114 C C . LEU A 1 292 ? -4.029 2.613 8.709 1.00 19.35 258 LEU A C 1
ATOM 2115 O O . LEU A 1 292 ? -3.966 2.758 7.492 1.00 21.12 258 LEU A O 1
ATOM 2120 N N . ALA A 1 293 ? -3.337 1.691 9.320 1.00 15.84 259 ALA A N 1
ATOM 2121 C CA . ALA A 1 293 ? -2.647 0.643 8.555 1.00 13.48 259 ALA A CA 1
ATOM 2122 C C . ALA A 1 293 ? -2.721 -0.629 9.393 1.00 15.05 259 ALA A C 1
ATOM 2123 O O . ALA A 1 293 ? -3.216 -0.617 10.537 1.00 14.53 259 ALA A O 1
ATOM 2125 N N . THR A 1 294 ? -2.216 -1.724 8.820 1.00 15.24 260 THR A N 1
ATOM 2126 C CA . THR A 1 294 ? -2.271 -3.005 9.491 1.00 15.16 260 THR A CA 1
ATOM 2127 C C . THR A 1 294 ? -0.895 -3.661 9.543 1.00 15.42 260 THR A C 1
ATOM 2128 O O . THR A 1 294 ? 0.009 -3.422 8.696 1.00 16.28 260 THR A O 1
ATOM 2132 N N . PHE A 1 295 ? -0.751 -4.509 10.538 1.00 15.26 261 PHE A N 1
ATOM 2133 C CA . PHE A 1 295 ? 0.376 -5.434 10.605 1.00 17.03 261 PHE A CA 1
ATOM 2134 C C . PHE A 1 295 ? -0.050 -6.718 9.909 1.00 18.84 261 PHE A C 1
ATOM 2135 O O . PHE A 1 295 ? -1.063 -7.345 10.304 1.00 19.77 261 PHE A O 1
ATOM 2143 N N . GLY A 1 296 ? 0.697 -7.117 8.894 1.00 18.88 262 GLY A N 1
ATOM 2144 C CA . GLY A 1 296 ? 0.446 -8.385 8.216 1.00 17.33 262 GLY A CA 1
ATOM 2145 C C . GLY A 1 296 ? 1.309 -9.531 8.731 1.00 18.65 262 GLY A C 1
ATOM 2146 O O . GLY A 1 296 ? 1.674 -9.598 9.912 1.00 18.35 262 GLY A O 1
ATOM 2147 N N . SER A 1 297 ? 1.710 -10.417 7.812 1.00 17.24 263 SER A N 1
ATOM 2148 C CA . SER A 1 297 ? 2.350 -11.665 8.243 1.00 15.53 263 SER A CA 1
ATOM 2149 C C . SER A 1 297 ? 3.750 -11.422 8.795 1.00 14.39 263 SER A C 1
ATOM 2150 O O . SER A 1 297 ? 4.223 -12.185 9.645 1.00 16.53 263 SER A O 1
ATOM 2153 N N . VAL A 1 298 ? 4.456 -10.439 8.250 1.00 11.46 264 VAL A N 1
ATOM 2154 C CA . VAL A 1 298 ? 5.862 -10.236 8.636 1.00 12.21 264 VAL A CA 1
ATOM 2155 C C . VAL A 1 298 ? 5.959 -9.689 10.075 1.00 14.13 264 VAL A C 1
ATOM 2156 O O . VAL A 1 298 ? 6.552 -10.311 10.973 1.00 15.11 264 VAL A O 1
ATOM 2160 N N . ILE A 1 299 ? 5.307 -8.567 10.318 1.00 11.74 265 ILE A N 1
ATOM 2161 C CA . ILE A 1 299 ? 5.346 -7.984 11.638 1.00 11.41 265 ILE A CA 1
ATOM 2162 C C . ILE A 1 299 ? 4.445 -8.730 12.622 1.00 12.64 265 ILE A C 1
ATOM 2163 O O . ILE A 1 299 ? 4.823 -8.910 13.804 1.00 14.12 265 ILE A O 1
ATOM 2168 N N . GLY A 1 300 ? 3.310 -9.204 12.134 1.00 12.43 266 GLY A N 1
ATOM 2169 C CA . GLY A 1 300 ? 2.392 -9.960 12.983 1.00 12.29 266 GLY A CA 1
ATOM 2170 C C . GLY A 1 300 ? 3.002 -11.237 13.533 1.00 13.61 266 GLY A C 1
ATOM 2171 O O . GLY A 1 300 ? 2.583 -11.711 14.586 1.00 15.90 266 GLY A O 1
ATOM 2172 N N . THR A 1 301 ? 3.955 -11.849 12.801 1.00 12.41 267 THR A N 1
ATOM 2173 C CA . THR A 1 301 ? 4.659 -13.004 13.356 1.00 14.40 267 THR A CA 1
ATOM 2174 C C . THR A 1 301 ? 5.325 -12.684 14.679 1.00 15.04 267 THR A C 1
ATOM 2175 O O . THR A 1 301 ? 5.378 -13.531 15.588 1.00 17.72 267 THR A O 1
ATOM 2179 N N . HIS A 1 302 ? 5.882 -11.475 14.787 1.00 15.59 268 HIS A N 1
ATOM 2180 C CA . HIS A 1 302 ? 6.639 -10.994 15.954 1.00 14.31 268 HIS A CA 1
ATOM 2181 C C . HIS A 1 302 ? 5.770 -10.342 17.010 1.00 14.26 268 HIS A C 1
ATOM 2182 O O . HIS A 1 302 ? 6.015 -10.592 18.177 1.00 18.32 268 HIS A O 1
ATOM 2189 N N . LEU A 1 303 ? 4.747 -9.582 16.633 1.00 14.02 269 LEU A N 1
ATOM 2190 C CA . LEU A 1 303 ? 3.875 -8.888 17.603 1.00 13.74 269 LEU A CA 1
ATOM 2191 C C . LEU A 1 303 ? 2.732 -9.762 18.107 1.00 16.82 269 LEU A C 1
ATOM 2192 O O . LEU A 1 303 ? 2.288 -9.599 19.261 1.00 17.96 269 LEU A O 1
ATOM 2197 N N . GLY A 1 304 ? 2.265 -10.698 17.291 1.00 15.45 270 GLY A N 1
ATOM 2198 C CA . GLY A 1 304 ? 1.109 -11.522 17.618 1.00 15.49 270 GLY A CA 1
ATOM 2199 C C . GLY A 1 304 ? -0.177 -10.758 17.362 1.00 17.36 270 GLY A C 1
ATOM 2200 O O . GLY A 1 304 ? -0.168 -9.544 17.099 1.00 18.13 270 GLY A O 1
ATOM 2201 N N . ALA A 1 305 ? -1.307 -11.478 17.432 1.00 15.94 271 ALA A N 1
ATOM 2202 C CA . ALA A 1 305 ? -2.599 -10.840 17.218 1.00 19.39 271 ALA A CA 1
ATOM 2203 C C . ALA A 1 305 ? -2.929 -9.912 18.367 1.00 19.56 271 ALA A C 1
ATOM 2204 O O . ALA A 1 305 ? -2.530 -10.145 19.508 1.00 20.67 271 ALA A O 1
ATOM 2206 N N . GLY A 1 306 ? -3.748 -8.914 18.076 1.00 20.50 272 GLY A N 1
ATOM 2207 C CA . GLY A 1 306 ? -4.238 -8.026 19.101 1.00 20.08 272 GLY A CA 1
ATOM 2208 C C . GLY A 1 306 ? -3.330 -6.869 19.371 1.00 22.27 272 GLY A C 1
ATOM 2209 O O . GLY A 1 306 ? -3.498 -6.195 20.395 1.00 25.97 272 GLY A O 1
ATOM 2210 N N . SER A 1 307 ? -2.430 -6.564 18.450 1.00 16.80 273 SER A N 1
ATOM 2211 C CA . SER A 1 307 ? -1.411 -5.575 18.683 1.00 18.11 273 SER A CA 1
ATOM 2212 C C . SER A 1 307 ? -1.837 -4.226 18.114 1.00 16.37 273 SER A C 1
ATOM 2213 O O . SER A 1 307 ? -2.596 -4.147 17.133 1.00 15.93 273 SER A O 1
ATOM 2216 N N . ILE A 1 308 ? -1.315 -3.153 18.712 1.00 15.54 274 ILE A N 1
ATOM 2217 C CA . ILE A 1 308 ? -1.613 -1.786 18.278 1.00 18.99 274 ILE A CA 1
ATOM 2218 C C . ILE A 1 308 ? -0.317 -0.973 18.323 1.00 21.15 274 ILE A C 1
ATOM 2219 O O . ILE A 1 308 ? 0.477 -1.145 19.240 1.00 18.61 274 ILE A O 1
ATOM 2224 N N . ALA A 1 309 ? -0.133 -0.036 17.380 1.00 19.07 275 ALA A N 1
ATOM 2225 C CA . ALA A 1 309 ? 0.965 0.910 17.472 1.00 16.24 275 ALA A CA 1
ATOM 2226 C C . ALA A 1 309 ? 0.518 2.273 16.948 1.00 16.49 275 ALA A C 1
ATOM 2227 O O . ALA A 1 309 ? -0.379 2.385 16.110 1.00 18.33 275 ALA A O 1
ATOM 2229 N N . LEU A 1 310 ? 1.143 3.336 17.442 1.00 15.48 276 LEU A N 1
ATOM 2230 C CA . LEU A 1 310 ? 1.044 4.636 16.775 1.00 13.07 276 LEU A CA 1
ATOM 2231 C C . LEU A 1 310 ? 2.415 4.923 16.185 1.00 12.65 276 LEU A C 1
ATOM 2232 O O . LEU A 1 310 ? 3.391 5.037 16.930 1.00 14.26 276 LEU A O 1
ATOM 2237 N N . GLY A 1 311 ? 2.498 5.084 14.871 1.00 16.41 277 GLY A N 1
ATOM 2238 C CA . GLY A 1 311 ? 3.751 5.505 14.249 1.00 17.27 277 GLY A CA 1
ATOM 2239 C C . GLY A 1 311 ? 3.687 6.991 13.924 1.00 15.79 277 GLY A C 1
ATOM 2240 O O . GLY A 1 311 ? 2.602 7.557 13.767 1.00 15.64 277 GLY A O 1
ATOM 2241 N N . TYR A 1 312 ? 4.839 7.647 13.892 1.00 12.55 278 TYR A N 1
ATOM 2242 C CA . TYR A 1 312 ? 4.832 9.052 13.453 1.00 14.31 278 TYR A CA 1
ATOM 2243 C C . TYR A 1 312 ? 6.101 9.391 12.682 1.00 15.18 278 TYR A C 1
ATOM 2244 O O . TYR A 1 312 ? 7.174 8.809 12.926 1.00 15.13 278 TYR A O 1
ATOM 2253 N N . ILE A 1 313 ? 5.981 10.393 11.801 1.00 12.80 279 ILE A N 1
ATOM 2254 C CA . ILE A 1 313 ? 7.093 10.737 10.898 1.00 13.26 279 ILE A CA 1
ATOM 2255 C C . ILE A 1 313 ? 6.818 12.134 10.378 1.00 13.19 279 ILE A C 1
ATOM 2256 O O . ILE A 1 313 ? 5.659 12.480 10.035 1.00 14.32 279 ILE A O 1
ATOM 2261 N N . PRO A 1 314 ? 7.808 13.018 10.440 1.00 14.43 280 PRO A N 1
ATOM 2262 C CA . PRO A 1 314 ? 7.562 14.398 10.023 1.00 16.02 280 PRO A CA 1
ATOM 2263 C C . PRO A 1 314 ? 7.384 14.484 8.516 1.00 18.05 280 PRO A C 1
ATOM 2264 O O . PRO A 1 314 ? 7.992 13.728 7.744 1.00 14.94 280 PRO A O 1
ATOM 2268 N N . VAL A 1 315 ? 6.551 15.447 8.128 1.00 19.30 281 VAL A N 1
ATOM 2269 C CA . VAL A 1 315 ? 6.313 15.779 6.734 1.00 20.53 281 VAL A CA 1
ATOM 2270 C C . VAL A 1 315 ? 7.394 16.787 6.367 1.00 23.42 281 VAL A C 1
ATOM 2271 O O . VAL A 1 315 ? 7.476 17.889 6.940 1.00 24.76 281 VAL A O 1
ATOM 2275 N N . ILE A 1 316 ? 8.297 16.364 5.496 1.00 28.87 282 ILE A N 1
ATOM 2276 C CA . ILE A 1 316 ? 9.483 17.136 5.166 1.00 34.47 282 ILE A CA 1
ATOM 2277 C C . ILE A 1 316 ? 9.336 17.503 3.687 1.00 42.23 282 ILE A C 1
ATOM 2278 O O . ILE A 1 316 ? 9.821 18.555 3.267 1.00 45.80 282 ILE A O 1
#

Sequence (285 aa):
RDPMKLAVFTDSSAYLSAETLQQREDLFVLDIPVNNIDGEEYVEGINLSAEEFYQKMAQQASELPKTSQPSIAKKLDEILTSSLKEQGYTHALGLFLSSGISGFYQSSIQYMVDDYEGLTIAFPDTLITSAPLGIMVESVFNWRDQGDDFASSIQDKLAIQISRTSAFIMMVDDDLDHLVKGGRLSNNGAAILGNLLSIKPILYFNDDQGVIEVYEKVRTEKKATKKRLIEIIKETTASGQYRVIVIHGNAPEKAEELRQHLLDFGLGSDVSLATFGSVIGTHLGAGSIALGYIPVI

B-factor: mean 25.09, std 12.88, range [9.91, 80.28]

CATH classification: 3.40.50.10170

Radius of gyration: 18.8 Å; Cα contacts (8 Å, |Δi|>4): 557; chains: 1; bounding box: 43×47×54 Å